Protein AF-0000000066668682 (afdb_homodimer)

Organism: Nocardia brasiliensis (strain ATCC 700358 / HUJEG-1) (NCBI:txid1133849)

Radius of gyration: 40.7 Å; Cα contacts (8 Å, |Δi|>4): 503; chains: 2; bounding box: 77×146×128 Å

Foldseek 3Di:
DPPPVPPPPDPPPPPDPDPPVPPVVVVVVVVVVVVVVVVVVVVCVVVVVVVVVVVVVVVVLQVVQFVVVQQLVQLQQFDWLVPVVSSLVSNCPQADPVVNVVCVVCVVVVSVVCNVFRKGKGKDWDDWDWDDPDPQKIKIWTWMKMWMATPVRNDTDIDIATKIWMWGDDPNRIGTYDIDGPPVTVPD/DPPPVPDPPPPDPPPDPPPPVVVVVVVVVVVVVVVVVVVVVVVCVVVVVVVVVVVVVVVVLQVVQFVQVQQLVQLQQFDWLVPVVSSLVSNCPQADPVVNVVCVVCVVVVSVVCNVFRKGKGKDWDDWDWDDPDPQKIKIWTWMKMWMATPVRNDTDIDIATKIWMWGDDPNRIGTYDIDGPPVTVPD

Structure (mmCIF, N/CA/C/O backbone):
data_AF-0000000066668682-model_v1
#
loop_
_entity.id
_entity.type
_entity.pdbx_description
1 polymer 'Mce-associated membrane protein'
#
loop_
_atom_site.group_PDB
_atom_site.id
_atom_site.type_symbol
_atom_site.label_atom_id
_atom_site.label_alt_id
_atom_site.label_comp_id
_atom_site.label_asym_id
_atom_site.label_entity_id
_atom_site.label_seq_id
_atom_site.pdbx_PDB_ins_code
_atom_site.Cartn_x
_atom_site.Cartn_y
_atom_site.Cartn_z
_atom_site.occupancy
_atom_site.B_iso_or_equiv
_atom_site.auth_seq_id
_atom_site.auth_comp_id
_atom_site.auth_asym_id
_atom_site.auth_atom_id
_atom_site.pdbx_PDB_model_num
ATOM 1 N N . MET A 1 1 ? -49.469 119.062 -20.719 1 31.92 1 MET A N 1
ATOM 2 C CA . MET A 1 1 ? -48.656 118.188 -21.531 1 31.92 1 MET A CA 1
ATOM 3 C C . MET A 1 1 ? -47.719 117.375 -20.656 1 31.92 1 MET A C 1
ATOM 5 O O . MET A 1 1 ? -46.625 117 -21.062 1 31.92 1 MET A O 1
ATOM 9 N N . SER A 1 2 ? -48.094 117.312 -19.344 1 40.06 2 SER A N 1
ATOM 10 C CA . SER A 1 2 ? -47.281 116.875 -18.203 1 40.06 2 SER A CA 1
ATOM 11 C C . SER A 1 2 ? -46.875 115.438 -18.328 1 40.06 2 SER A C 1
ATOM 13 O O . SER A 1 2 ? -47.719 114.5 -18.375 1 40.06 2 SER A O 1
ATOM 15 N N . THR A 1 3 ? -45.75 115.125 -19.047 1 42 3 THR A N 1
ATOM 16 C CA . THR A 1 3 ? -45.031 113.938 -19.547 1 42 3 THR A CA 1
ATOM 17 C C . THR A 1 3 ? -44.625 113.062 -18.391 1 42 3 THR A C 1
ATOM 19 O O . THR A 1 3 ? -43.812 113.375 -17.562 1 42 3 THR A O 1
ATOM 22 N N . THR A 1 4 ? -45.594 112.5 -17.641 1 44.69 4 THR A N 1
ATOM 23 C CA . THR A 1 4 ? -45.594 111.625 -16.469 1 44.69 4 THR A CA 1
ATOM 24 C C . THR A 1 4 ? -44.656 110.438 -16.688 1 44.69 4 THR A C 1
ATOM 26 O O . THR A 1 4 ? -44.906 109.562 -17.547 1 44.69 4 THR A O 1
ATOM 29 N N . ASP A 1 5 ? -43.312 110.688 -16.625 1 41.75 5 ASP A N 1
ATOM 30 C CA . ASP A 1 5 ? -42.188 109.812 -16.984 1 41.75 5 ASP A CA 1
ATOM 31 C C . ASP A 1 5 ? -42.25 108.5 -16.219 1 41.75 5 ASP A C 1
ATOM 33 O O . ASP A 1 5 ? -42.219 108.5 -14.984 1 41.75 5 ASP A O 1
ATOM 37 N N . THR A 1 6 ? -43.156 107.5 -16.531 1 44.91 6 THR A N 1
ATOM 38 C CA . THR A 1 6 ? -43.531 106.188 -16.031 1 44.91 6 THR A CA 1
ATOM 39 C C . THR A 1 6 ? -42.312 105.312 -15.875 1 44.91 6 THR A C 1
ATOM 41 O O . THR A 1 6 ? -41.688 104.938 -16.875 1 44.91 6 THR A O 1
ATOM 44 N N . ALA A 1 7 ? -41.406 105.688 -14.906 1 40.53 7 ALA A N 1
ATOM 45 C CA . ALA A 1 7 ? -40.094 105.062 -14.742 1 40.53 7 ALA A CA 1
ATOM 46 C C . ALA A 1 7 ? -40.156 103.562 -14.664 1 40.53 7 ALA A C 1
ATOM 48 O O . ALA A 1 7 ? -40.969 103 -13.906 1 40.53 7 ALA A O 1
ATOM 49 N N . THR A 1 8 ? -39.969 102.812 -15.766 1 43.03 8 THR A N 1
ATOM 50 C CA . THR A 1 8 ? -39.938 101.438 -16.156 1 43.03 8 THR A CA 1
ATOM 51 C C . THR A 1 8 ? -39 100.625 -15.297 1 43.03 8 THR A C 1
ATOM 53 O O . THR A 1 8 ? -37.781 100.812 -15.367 1 43.03 8 THR A O 1
ATOM 56 N N . GLU A 1 9 ? -39.25 100.562 -13.891 1 39.84 9 GLU A N 1
ATOM 57 C CA . GLU A 1 9 ? -38.312 100 -12.914 1 39.84 9 GLU A CA 1
ATOM 58 C C . GLU A 1 9 ? -37.844 98.625 -13.359 1 39.84 9 GLU A C 1
ATOM 60 O O . GLU A 1 9 ? -38.688 97.75 -13.727 1 39.84 9 GLU A O 1
ATOM 65 N N . THR A 1 10 ? -36.688 98.5 -13.945 1 42.03 10 THR A N 1
ATOM 66 C CA . THR A 1 10 ? -35.969 97.375 -14.539 1 42.03 10 THR A CA 1
ATOM 67 C C . THR A 1 10 ? -35.812 96.25 -13.539 1 42.03 10 THR A C 1
ATOM 69 O O . THR A 1 10 ? -35.281 96.438 -12.438 1 42.03 10 THR A O 1
ATOM 72 N N . PRO A 1 11 ? -36.719 95.125 -13.555 1 42.47 11 PRO A N 1
ATOM 73 C CA . PRO A 1 11 ? -36.844 94 -12.664 1 42.47 11 PRO A CA 1
ATOM 74 C C . PRO A 1 11 ? -35.5 93.25 -12.453 1 42.47 11 PRO A C 1
ATOM 76 O O . PRO A 1 11 ? -34.812 92.938 -13.422 1 42.47 11 PRO A O 1
ATOM 79 N N . THR A 1 12 ? -34.75 93.562 -11.414 1 40.19 12 THR A N 1
ATOM 80 C CA . THR A 1 12 ? -33.406 93 -11.07 1 40.19 12 THR A CA 1
ATOM 81 C C . THR A 1 12 ? -33.438 91.5 -11.031 1 40.19 12 THR A C 1
ATOM 83 O O . THR A 1 12 ? -34.281 90.938 -10.352 1 40.19 12 THR A O 1
ATOM 86 N N . GLU A 1 13 ? -32.938 90.75 -12.086 1 38.75 13 GLU A N 1
ATOM 87 C CA . GLU A 1 13 ? -32.812 89.312 -12.383 1 38.75 13 GLU A CA 1
ATOM 88 C C . GLU A 1 13 ? -32.062 88.562 -11.281 1 38.75 13 GLU A C 1
ATOM 90 O O . GLU A 1 13 ? -30.922 88.938 -10.961 1 38.75 13 GLU A O 1
ATOM 95 N N . GLU A 1 14 ? -32.781 88.188 -10.117 1 40.12 14 GLU A N 1
ATOM 96 C CA . GLU A 1 14 ? -32.25 87.5 -8.945 1 40.12 14 GLU A CA 1
ATOM 97 C C . GLU A 1 14 ? -31.391 86.312 -9.352 1 40.12 14 GLU A C 1
ATOM 99 O O . GLU A 1 14 ? -31.75 85.562 -10.258 1 40.12 14 GLU A O 1
ATOM 104 N N . PRO A 1 15 ? -30.062 86.25 -9.07 1 39.06 15 PRO A N 1
ATOM 105 C CA . PRO A 1 15 ? -29.109 85.25 -9.453 1 39.06 15 PRO A CA 1
ATOM 106 C C . PRO A 1 15 ? -29.516 83.812 -8.984 1 39.06 15 PRO A C 1
ATOM 108 O O . PRO A 1 15 ? -29.984 83.688 -7.859 1 39.06 15 PRO A O 1
ATOM 111 N N . LYS A 1 16 ? -29.922 82.812 -9.844 1 35.97 16 LYS A N 1
ATOM 112 C CA . LYS A 1 16 ? -30.344 81.438 -9.734 1 35.97 16 LYS A CA 1
ATOM 113 C C . LYS A 1 16 ? -29.297 80.625 -8.984 1 35.97 16 LYS A C 1
ATOM 115 O O . LYS A 1 16 ? -28.125 80.562 -9.375 1 35.97 16 LYS A O 1
ATOM 120 N N . ALA A 1 17 ? -29.422 80.375 -7.676 1 41.19 17 ALA A N 1
ATOM 121 C CA . ALA A 1 17 ? -28.562 79.625 -6.789 1 41.19 17 ALA A CA 1
ATOM 122 C C . ALA A 1 17 ? -28.406 78.188 -7.301 1 41.19 17 ALA A C 1
ATOM 124 O O . ALA A 1 17 ? -29.391 77.562 -7.711 1 41.19 17 ALA A O 1
ATOM 125 N N . GLN A 1 18 ? -27.25 77.688 -7.848 1 34.34 18 GLN A N 1
ATOM 126 C CA . GLN A 1 18 ? -26.797 76.438 -8.391 1 34.34 18 GLN A CA 1
ATOM 127 C C . GLN A 1 18 ? -26.797 75.312 -7.309 1 34.34 18 GLN A C 1
ATOM 129 O O . GLN A 1 18 ? -26.188 75.5 -6.25 1 34.34 18 GLN A O 1
ATOM 134 N N . PRO A 1 19 ? -27.953 74.438 -7.125 1 36.75 19 PRO A N 1
ATOM 135 C CA . PRO A 1 19 ? -28.141 73.438 -6.098 1 36.75 19 PRO A CA 1
ATOM 136 C C . PRO A 1 19 ? -26.984 72.438 -6.023 1 36.75 19 PRO A C 1
ATOM 138 O O . PRO A 1 19 ? -26.484 72 -7.059 1 36.75 19 PRO A O 1
ATOM 141 N N . ARG A 1 20 ? -26.156 72.5 -4.969 1 35.56 20 ARG A N 1
ATOM 142 C CA . ARG A 1 20 ? -25.078 71.625 -4.527 1 35.56 20 ARG A CA 1
ATOM 143 C C . ARG A 1 20 ? -25.578 70.188 -4.32 1 35.56 20 ARG A C 1
ATOM 145 O O . ARG A 1 20 ? -25.906 69.812 -3.199 1 35.56 20 ARG A O 1
ATOM 152 N N . LYS A 1 21 ? -26.453 69.562 -5.219 1 38.16 21 LYS A N 1
ATOM 153 C CA . LYS A 1 21 ? -27.031 68.25 -5.184 1 38.16 21 LYS A CA 1
ATOM 154 C C . LYS A 1 21 ? -25.938 67.125 -5.152 1 38.16 21 LYS A C 1
ATOM 156 O O . LYS A 1 21 ? -26.234 65.938 -5.188 1 38.16 21 LYS A O 1
ATOM 161 N N . GLY A 1 22 ? -24.656 67.5 -5.18 1 33.53 22 GLY A N 1
ATOM 162 C CA . GLY A 1 22 ? -23.672 66.438 -5.418 1 33.53 22 GLY A CA 1
ATOM 163 C C . GLY A 1 22 ? -23.391 65.562 -4.188 1 33.53 22 GLY A C 1
ATOM 164 O O . GLY A 1 22 ? -22.984 64.438 -4.305 1 33.53 22 GLY A O 1
ATOM 165 N N . ILE A 1 23 ? -23.5 66.062 -2.938 1 41.56 23 ILE A N 1
ATOM 166 C CA . ILE A 1 23 ? -23.031 65.375 -1.764 1 41.56 23 ILE A CA 1
ATOM 167 C C . ILE A 1 23 ? -24.031 64.25 -1.396 1 41.56 23 ILE A C 1
ATOM 169 O O . ILE A 1 23 ? -23.656 63.219 -0.823 1 41.56 23 ILE A O 1
ATOM 173 N N . GLY A 1 24 ? -25.312 64.312 -1.711 1 37.03 24 GLY A N 1
ATOM 174 C CA . GLY A 1 24 ? -26.297 63.312 -1.364 1 37.03 24 GLY A CA 1
ATOM 175 C C . GLY A 1 24 ? -26.094 62.031 -2.104 1 37.03 24 GLY A C 1
ATOM 176 O O . GLY A 1 24 ? -26.297 60.938 -1.536 1 37.03 24 GLY A O 1
ATOM 177 N N . TYR A 1 25 ? -25.641 62.094 -3.396 1 41.78 25 TYR A N 1
ATOM 178 C CA . TYR A 1 25 ? -25.422 60.875 -4.129 1 41.78 25 TYR A CA 1
ATOM 179 C C . TYR A 1 25 ? -24.219 60.094 -3.59 1 41.78 25 TYR A C 1
ATOM 181 O O . TYR A 1 25 ? -24.203 58.875 -3.578 1 41.78 25 TYR A O 1
ATOM 189 N N . LEU A 1 26 ? -23.203 60.75 -3.055 1 38.66 26 LEU A N 1
ATOM 190 C CA . LEU A 1 26 ? -22.047 60.031 -2.52 1 38.66 26 LEU A CA 1
ATOM 191 C C . LEU A 1 26 ? -22.406 59.344 -1.22 1 38.66 26 LEU A C 1
ATOM 193 O O . LEU A 1 26 ? -21.984 58.188 -1.002 1 38.66 26 LEU A O 1
ATOM 197 N N . LEU A 1 27 ? -23.266 59.938 -0.389 1 40.72 27 LEU A N 1
ATOM 198 C CA . LEU A 1 27 ? -23.641 59.281 0.859 1 40.72 27 LEU A CA 1
ATOM 199 C C . LEU A 1 27 ? -24.562 58.094 0.596 1 40.72 27 LEU A C 1
ATOM 201 O O . LEU A 1 27 ? -24.484 57.062 1.286 1 40.72 27 LEU A O 1
ATOM 205 N N . GLY A 1 28 ? -25.375 58.219 -0.424 1 40.78 28 GLY A N 1
ATOM 206 C CA . GLY A 1 28 ? -26.203 57.062 -0.775 1 40.78 28 GLY A CA 1
ATOM 207 C C . GLY A 1 28 ? -25.391 55.875 -1.284 1 40.78 28 GLY A C 1
ATOM 208 O O . GLY A 1 28 ? -25.672 54.719 -0.924 1 40.78 28 GLY A O 1
ATOM 209 N N . GLY A 1 29 ? -24.359 56.188 -2.076 1 41.56 29 GLY A N 1
ATOM 210 C CA . GLY A 1 29 ? -23.531 55.094 -2.543 1 41.56 29 GLY A CA 1
ATOM 211 C C . GLY A 1 29 ? -22.766 54.406 -1.426 1 41.56 29 GLY A C 1
ATOM 212 O O . GLY A 1 29 ? -22.641 53.156 -1.422 1 41.56 29 GLY A O 1
ATOM 213 N N . LEU A 1 30 ? -22.344 55.156 -0.422 1 42.84 30 LEU A N 1
ATOM 214 C CA . LEU A 1 30 ? -21.625 54.531 0.681 1 42.84 30 LEU A CA 1
ATOM 215 C C . LEU A 1 30 ? -22.547 53.656 1.53 1 42.84 30 LEU A C 1
ATOM 217 O O . LEU A 1 30 ? -22.172 52.594 1.981 1 42.84 30 LEU A O 1
ATOM 221 N N . ALA A 1 31 ? -23.828 54.094 1.682 1 44.06 31 ALA A N 1
ATOM 222 C CA . ALA A 1 31 ? -24.766 53.25 2.432 1 44.06 31 ALA A CA 1
ATOM 223 C C . ALA A 1 31 ? -25.078 51.969 1.684 1 44.06 31 ALA A C 1
ATOM 225 O O . ALA A 1 31 ? -25.141 50.875 2.291 1 44.06 31 ALA A O 1
ATOM 226 N N . VAL A 1 32 ? -25.125 52.031 0.333 1 43 32 VAL A N 1
ATOM 227 C CA . VAL A 1 32 ? -25.344 50.781 -0.397 1 43 32 VAL A CA 1
ATOM 228 C C . VAL A 1 32 ? -24.094 49.906 -0.311 1 43 32 VAL A C 1
ATOM 230 O O . VAL A 1 32 ? -24.188 48.719 -0.097 1 43 32 VAL A O 1
ATOM 233 N N . LEU A 1 33 ? -22.922 50.5 -0.329 1 42.53 33 LEU A N 1
ATOM 234 C CA . LEU A 1 33 ? -21.719 49.688 -0.203 1 42.53 33 LEU A CA 1
ATOM 235 C C . LEU A 1 33 ? -21.609 49.094 1.202 1 42.53 33 LEU A C 1
ATOM 237 O O . LEU A 1 33 ? -21.266 47.938 1.366 1 42.53 33 LEU A O 1
ATOM 241 N N . LEU A 1 34 ? -21.984 49.844 2.229 1 43.09 34 LEU A N 1
ATOM 242 C CA . LEU A 1 34 ? -21.922 49.312 3.582 1 43.09 34 LEU A CA 1
ATOM 243 C C . LEU A 1 34 ? -23.016 48.25 3.797 1 43.09 34 LEU A C 1
ATOM 245 O O . LEU A 1 34 ? -22.797 47.25 4.461 1 43.09 34 LEU A O 1
ATOM 249 N N . THR A 1 35 ? -24.234 48.469 3.215 1 43 35 THR A N 1
ATOM 250 C CA . THR A 1 35 ? -25.234 47.406 3.307 1 43 35 THR A CA 1
ATOM 251 C C . THR A 1 35 ? -24.812 46.219 2.471 1 43 35 THR A C 1
ATOM 253 O O . THR A 1 35 ? -24.984 45.062 2.898 1 43 35 THR A O 1
ATOM 256 N N . ALA A 1 36 ? -24.219 46.438 1.285 1 42.53 36 ALA A N 1
ATOM 257 C CA . ALA A 1 36 ? -23.75 45.281 0.523 1 42.53 36 ALA A CA 1
ATOM 258 C C . ALA A 1 36 ? -22.594 44.562 1.242 1 42.53 36 ALA A C 1
ATOM 260 O O . ALA A 1 36 ? -22.547 43.344 1.288 1 42.53 36 ALA A O 1
ATOM 261 N N . LEU A 1 37 ? -21.703 45.281 1.886 1 42.41 37 LEU A N 1
ATOM 262 C CA . LEU A 1 37 ? -20.641 44.688 2.678 1 42.41 37 LEU A CA 1
ATOM 263 C C . LEU A 1 37 ? -21.219 44 3.92 1 42.41 37 LEU A C 1
ATOM 265 O O . LEU A 1 37 ? -20.781 42.906 4.285 1 42.41 37 LEU A O 1
ATOM 269 N N . SER A 1 38 ? -22.188 44.594 4.602 1 42.56 38 SER A N 1
ATOM 270 C CA . SER A 1 38 ? -22.828 43.938 5.723 1 42.56 38 SER A CA 1
ATOM 271 C C . SER A 1 38 ? -23.609 42.688 5.254 1 42.56 38 SER A C 1
ATOM 273 O O . SER A 1 38 ? -23.641 41.688 5.949 1 42.56 38 SER A O 1
ATOM 275 N N . VAL A 1 39 ? -24.328 42.781 4.129 1 40.28 39 VAL A N 1
ATOM 276 C CA . VAL A 1 39 ? -24.984 41.562 3.617 1 40.28 39 VAL A CA 1
ATOM 277 C C . VAL A 1 39 ? -23.938 40.562 3.154 1 40.28 39 VAL A C 1
ATOM 279 O O . VAL A 1 39 ? -24.062 39.375 3.422 1 40.28 39 VAL A O 1
ATOM 282 N N . ALA A 1 40 ? -22.875 40.938 2.521 1 37.19 40 ALA A N 1
ATOM 283 C CA . ALA A 1 40 ? -21.812 40.031 2.121 1 37.19 40 ALA A CA 1
ATOM 284 C C . ALA A 1 40 ? -21.094 39.438 3.34 1 37.19 40 ALA A C 1
ATOM 286 O O . ALA A 1 40 ? -20.781 38.25 3.391 1 37.19 40 ALA A O 1
ATOM 287 N N . LEU A 1 41 ? -20.766 40.188 4.383 1 41.06 41 LEU A N 1
ATOM 288 C CA . LEU A 1 41 ? -20.219 39.688 5.641 1 41.06 41 LEU A CA 1
ATOM 289 C C . LEU A 1 41 ? -21.266 38.844 6.391 1 41.06 41 LEU A C 1
ATOM 291 O O . LEU A 1 41 ? -20.938 37.875 7.055 1 41.06 41 LEU A O 1
ATOM 295 N N . GLY A 1 42 ? -22.5 39.312 6.484 1 37.03 42 GLY A N 1
ATOM 296 C CA . GLY A 1 42 ? -23.547 38.469 7.027 1 37.03 42 GLY A CA 1
ATOM 297 C C . GLY A 1 42 ? -23.75 37.188 6.227 1 37.03 42 GLY A C 1
ATOM 298 O O . GLY A 1 42 ? -23.922 36.125 6.797 1 37.03 42 GLY A O 1
ATOM 299 N N . LEU A 1 43 ? -23.859 37.219 4.871 1 32.59 43 LEU A N 1
ATOM 300 C CA . LEU A 1 43 ? -23.969 36 4.07 1 32.59 43 LEU A CA 1
ATOM 301 C C . LEU A 1 43 ? -22.672 35.188 4.117 1 32.59 43 LEU A C 1
ATOM 303 O O . LEU A 1 43 ? -22.688 33.969 4.062 1 32.59 43 LEU A O 1
ATOM 307 N N . SER A 1 44 ? -21.453 35.656 4.113 1 37.81 44 SER A N 1
ATOM 308 C CA . SER A 1 44 ? -20.188 34.969 4.324 1 37.81 44 SER A CA 1
ATOM 309 C C . SER A 1 44 ? -20.109 34.375 5.73 1 37.81 44 SER A C 1
ATOM 311 O O . SER A 1 44 ? -19.484 33.344 5.934 1 37.81 44 SER A O 1
ATOM 313 N N . TRP A 1 45 ? -20.594 34.906 6.809 1 37.09 45 TRP A N 1
ATOM 314 C CA . TRP A 1 45 ? -20.719 34.281 8.117 1 37.09 45 TRP A CA 1
ATOM 315 C C . TRP A 1 45 ? -21.734 33.156 8.078 1 37.09 45 TRP A C 1
ATOM 317 O O . TRP A 1 45 ? -21.547 32.094 8.703 1 37.09 45 TRP A O 1
ATOM 327 N N . GLN A 1 46 ? -23 33.25 7.578 1 36 46 GLN A N 1
ATOM 328 C CA . GLN A 1 46 ? -23.875 32.094 7.402 1 36 46 GLN A CA 1
ATOM 329 C C . GLN A 1 46 ? -23.297 31.125 6.367 1 36 46 GLN A C 1
ATOM 331 O O . GLN A 1 46 ? -23.5 29.922 6.461 1 36 46 GLN A O 1
ATOM 336 N N . SER A 1 47 ? -22.734 31.484 5.219 1 40.69 47 SER A N 1
ATOM 337 C CA . SER A 1 47 ? -22.125 30.641 4.203 1 40.69 47 SER A CA 1
ATOM 338 C C . SER A 1 47 ? -20.828 30.016 4.715 1 40.69 47 SER A C 1
ATOM 340 O O . SER A 1 47 ? -20.469 28.891 4.328 1 40.69 47 SER A O 1
ATOM 342 N N . SER A 1 48 ? -20.016 30.656 5.465 1 44.09 48 SER A N 1
ATOM 343 C CA . SER A 1 48 ? -18.828 30.047 6.062 1 44.09 48 SER A CA 1
ATOM 344 C C . SER A 1 48 ? -19.219 28.922 7.031 1 44.09 48 SER A C 1
ATOM 346 O O . SER A 1 48 ? -18.531 27.906 7.109 1 44.09 48 SER A O 1
ATOM 348 N N . SER A 1 49 ? -20.25 29.141 7.848 1 46.09 49 SER A N 1
ATOM 349 C CA . SER A 1 49 ? -20.688 28.031 8.703 1 46.09 49 SER A CA 1
ATOM 350 C C . SER A 1 49 ? -21.219 26.875 7.875 1 46.09 49 SER A C 1
ATOM 352 O O . SER A 1 49 ? -20.984 25.703 8.219 1 46.09 49 SER A O 1
ATOM 354 N N . ASP A 1 50 ? -22.062 27.125 6.793 1 48.41 50 ASP A N 1
ATOM 355 C CA . ASP A 1 50 ? -22.547 26.062 5.918 1 48.41 50 ASP A CA 1
ATOM 356 C C . ASP A 1 50 ? -21.422 25.438 5.113 1 48.41 50 ASP A C 1
ATOM 358 O O . ASP A 1 50 ? -21.391 24.219 4.922 1 48.41 50 ASP A O 1
ATOM 362 N N . GLU A 1 51 ? -20.484 26.281 4.566 1 50.41 51 GLU A N 1
ATOM 363 C CA . GLU A 1 51 ? -19.344 25.734 3.848 1 50.41 51 GLU A CA 1
ATOM 364 C C . GLU A 1 51 ? -18.438 24.938 4.777 1 50.41 51 GLU A C 1
ATOM 366 O O . GLU A 1 51 ? -17.922 23.875 4.398 1 50.41 51 GLU A O 1
ATOM 371 N N . LEU A 1 52 ? -18.203 25.484 5.957 1 51.38 52 LEU A N 1
ATOM 372 C CA . LEU A 1 52 ? -17.422 24.734 6.934 1 51.38 52 LEU A CA 1
ATOM 373 C C . LEU A 1 52 ? -18.125 23.453 7.332 1 51.38 52 LEU A C 1
ATOM 375 O O . LEU A 1 52 ? -17.484 22.406 7.473 1 51.38 52 LEU A O 1
ATOM 379 N N . ALA A 1 53 ? -19.469 23.547 7.555 1 53.06 53 ALA A N 1
ATOM 380 C CA . ALA A 1 53 ? -20.25 22.344 7.844 1 53.06 53 ALA A CA 1
ATOM 381 C C . ALA A 1 53 ? -20.203 21.375 6.672 1 53.06 53 ALA A C 1
ATOM 383 O O . ALA A 1 53 ? -20.094 20.156 6.871 1 53.06 53 ALA A O 1
ATOM 384 N N . ALA A 1 54 ? -20.266 21.875 5.422 1 57.25 54 ALA A N 1
ATOM 385 C CA . ALA A 1 54 ? -20.188 21.016 4.234 1 57.25 54 ALA A CA 1
ATOM 386 C C . ALA A 1 54 ? -18.812 20.391 4.113 1 57.25 54 ALA A C 1
ATOM 388 O O . ALA A 1 54 ? -18.688 19.203 3.764 1 57.25 54 ALA A O 1
ATOM 389 N N . LEU A 1 55 ? -17.812 21.172 4.383 1 57.81 55 LEU A N 1
ATOM 390 C CA . LEU A 1 55 ? -16.453 20.641 4.352 1 57.81 55 LEU A CA 1
ATOM 391 C C . LEU A 1 55 ? -16.25 19.609 5.453 1 57.81 55 LEU A C 1
ATOM 393 O O . LEU A 1 55 ? -15.633 18.562 5.23 1 57.81 55 LEU A O 1
ATOM 397 N N . ARG A 1 56 ? -16.797 19.938 6.652 1 63.19 56 ARG A N 1
ATOM 398 C CA . ARG A 1 56 ? -16.703 18.984 7.754 1 63.19 56 ARG A CA 1
ATOM 399 C C . ARG A 1 56 ? -17.469 17.703 7.43 1 63.19 56 ARG A C 1
ATOM 401 O O . ARG A 1 56 ? -17.016 16.609 7.758 1 63.19 56 ARG A O 1
ATOM 408 N N . GLN A 1 57 ? -18.594 17.859 6.801 1 69.62 57 GLN A N 1
ATOM 409 C CA . GLN A 1 57 ? -19.375 16.688 6.422 1 69.62 57 GLN A CA 1
ATOM 410 C C . GLN A 1 57 ? -18.641 15.844 5.383 1 69.62 57 GLN A C 1
ATOM 412 O O . GLN A 1 57 ? -18.641 14.617 5.441 1 69.62 57 GLN A O 1
ATOM 417 N N . THR A 1 58 ? -18.047 16.531 4.426 1 76.5 58 THR A N 1
ATOM 418 C CA . THR A 1 58 ? -17.266 15.836 3.408 1 76.5 58 THR A CA 1
ATOM 419 C C . THR A 1 58 ? -16.125 15.047 4.043 1 76.5 58 THR A C 1
ATOM 421 O O . THR A 1 58 ? -15.891 13.891 3.689 1 76.5 58 THR A O 1
ATOM 424 N N . ASN A 1 59 ? -15.562 15.672 5.066 1 84.62 59 ASN A N 1
ATOM 425 C CA . ASN A 1 59 ? -14.477 14.977 5.746 1 84.62 59 ASN A CA 1
ATOM 426 C C . ASN A 1 59 ? -15 13.805 6.57 1 84.62 59 ASN A C 1
ATOM 428 O O . ASN A 1 59 ? -14.375 12.742 6.609 1 84.62 59 ASN A O 1
ATOM 432 N N . ALA A 1 60 ? -16.062 13.992 7.211 1 89.44 60 ALA A N 1
ATOM 433 C CA . ALA A 1 60 ? -16.656 12.906 7.984 1 89.44 60 ALA A CA 1
ATOM 434 C C . ALA A 1 60 ? -17.062 11.742 7.082 1 89.44 60 ALA A C 1
ATOM 436 O O . ALA A 1 60 ? -16.891 10.578 7.449 1 89.44 60 ALA A O 1
ATOM 437 N N . ASP A 1 61 ? -17.672 12.039 5.926 1 92.38 61 ASP A N 1
ATOM 438 C CA . ASP A 1 61 ? -18.047 11 4.973 1 92.38 61 ASP A CA 1
ATOM 439 C C . ASP A 1 61 ? -16.828 10.258 4.453 1 92.38 61 ASP A C 1
ATOM 441 O O . ASP A 1 61 ? -16.859 9.031 4.285 1 92.38 61 ASP A O 1
ATOM 445 N N . ARG A 1 62 ? -15.773 10.977 4.215 1 93.69 62 ARG A N 1
ATOM 446 C CA . ARG A 1 62 ? -14.523 10.344 3.795 1 93.69 62 ARG A CA 1
ATOM 447 C C . ARG A 1 62 ? -14 9.398 4.871 1 93.69 62 ARG A C 1
ATOM 449 O O . ARG A 1 62 ? -13.562 8.281 4.566 1 93.69 62 ARG A O 1
ATOM 456 N N . ASP A 1 63 ? -14.07 9.875 6.094 1 94.69 63 ASP A N 1
ATOM 457 C CA . ASP A 1 63 ? -13.625 9.039 7.203 1 94.69 63 ASP A CA 1
ATOM 458 C C . ASP A 1 63 ? -14.477 7.781 7.324 1 94.69 63 ASP A C 1
ATOM 460 O O . ASP A 1 63 ? -13.953 6.688 7.562 1 94.69 63 ASP A O 1
ATOM 464 N N . LYS A 1 64 ? -15.727 7.941 7.203 1 96.81 64 LYS A N 1
ATOM 465 C CA . LYS A 1 64 ? -16.625 6.789 7.277 1 96.81 64 LYS A CA 1
ATOM 466 C C . LYS A 1 64 ? -16.375 5.824 6.121 1 96.81 64 LYS A C 1
ATOM 468 O O . LYS A 1 64 ? -16.359 4.605 6.312 1 96.81 64 LYS A O 1
ATOM 473 N N . ALA A 1 65 ? -16.188 6.34 4.891 1 97.56 65 ALA A N 1
ATOM 474 C CA . ALA A 1 65 ? -15.867 5.5 3.74 1 97.56 65 ALA A CA 1
ATOM 475 C C . ALA A 1 65 ? -14.594 4.699 3.992 1 97.56 65 ALA A C 1
ATOM 477 O O . ALA A 1 65 ? -14.531 3.508 3.682 1 97.56 65 ALA A O 1
ATOM 478 N N . ALA A 1 66 ? -13.641 5.371 4.562 1 97.44 66 ALA A N 1
ATOM 479 C CA . ALA A 1 66 ? -12.383 4.703 4.891 1 97.44 66 ALA A CA 1
ATOM 480 C C . ALA A 1 66 ? -12.602 3.58 5.898 1 97.44 66 ALA A C 1
ATOM 482 O O . ALA A 1 66 ? -12.031 2.496 5.762 1 97.44 66 ALA A O 1
ATOM 483 N N . GLU A 1 67 ? -13.375 3.85 6.891 1 98 67 GLU A N 1
ATOM 484 C CA . GLU A 1 67 ? -13.672 2.855 7.922 1 98 67 GLU A C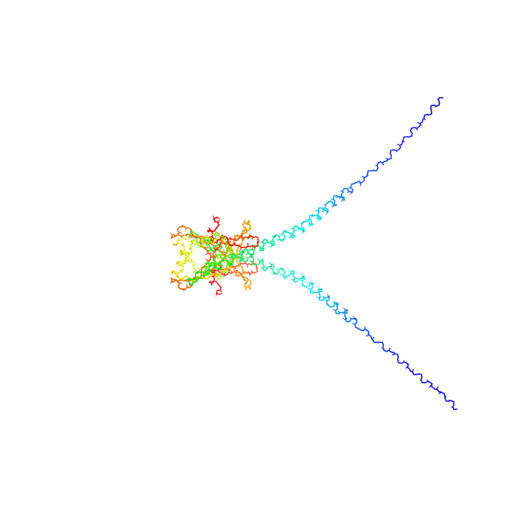A 1
ATOM 485 C C . GLU A 1 67 ? -14.375 1.641 7.332 1 98 67 GLU A C 1
ATOM 487 O O . GLU A 1 67 ? -14 0.5 7.605 1 98 67 GLU A O 1
ATOM 492 N N . VAL A 1 68 ? -15.359 1.83 6.531 1 98.5 68 VAL A N 1
ATOM 493 C CA . VAL A 1 68 ? -16.109 0.76 5.875 1 98.5 68 VAL A CA 1
ATOM 494 C C . VAL A 1 68 ? -15.164 -0.062 4.996 1 98.5 68 VAL A C 1
ATOM 496 O O . VAL A 1 68 ? -15.188 -1.294 5.035 1 98.5 68 VAL A O 1
ATOM 499 N N . ALA A 1 69 ? -14.359 0.649 4.25 1 98.56 69 ALA A N 1
ATOM 500 C CA . ALA A 1 69 ? -13.414 -0.014 3.352 1 98.56 69 ALA A CA 1
ATOM 501 C C . ALA A 1 69 ? -12.383 -0.821 4.137 1 98.56 69 ALA A C 1
ATOM 503 O O . ALA A 1 69 ? -12.023 -1.932 3.74 1 98.56 69 ALA A O 1
ATOM 504 N N . ARG A 1 70 ? -11.922 -0.23 5.234 1 98.56 70 ARG A N 1
ATOM 505 C CA . ARG A 1 70 ? -10.961 -0.925 6.086 1 98.56 70 ARG A CA 1
ATOM 506 C C . ARG A 1 70 ? -11.547 -2.223 6.629 1 98.56 70 ARG A C 1
ATOM 508 O O . ARG A 1 70 ? -10.93 -3.283 6.52 1 98.56 70 ARG A O 1
ATOM 515 N N . ASP A 1 71 ? -12.688 -2.113 7.168 1 98.44 71 ASP A N 1
ATOM 516 C CA . ASP A 1 71 ? -13.352 -3.271 7.754 1 98.44 71 ASP A CA 1
ATOM 517 C C . ASP A 1 71 ? -13.602 -4.352 6.703 1 98.44 71 ASP A C 1
ATOM 519 O O . ASP A 1 71 ? -13.328 -5.531 6.941 1 98.44 71 ASP A O 1
ATOM 523 N N . TYR A 1 72 ? -14.094 -3.955 5.582 1 98.62 72 TYR A N 1
ATOM 524 C CA . TYR A 1 72 ? -14.383 -4.906 4.52 1 98.62 72 TYR A CA 1
ATOM 525 C C . TYR A 1 72 ? -13.109 -5.598 4.039 1 98.62 72 TYR A C 1
ATOM 527 O O . TYR A 1 72 ? -13.109 -6.809 3.807 1 98.62 72 TYR A O 1
ATOM 535 N N . THR A 1 73 ? -12.086 -4.848 3.887 1 98.5 73 THR A N 1
ATOM 536 C CA . THR A 1 73 ? -10.82 -5.398 3.424 1 98.5 73 THR A CA 1
ATOM 537 C C . THR A 1 73 ? -10.266 -6.41 4.426 1 98.5 73 THR A C 1
ATO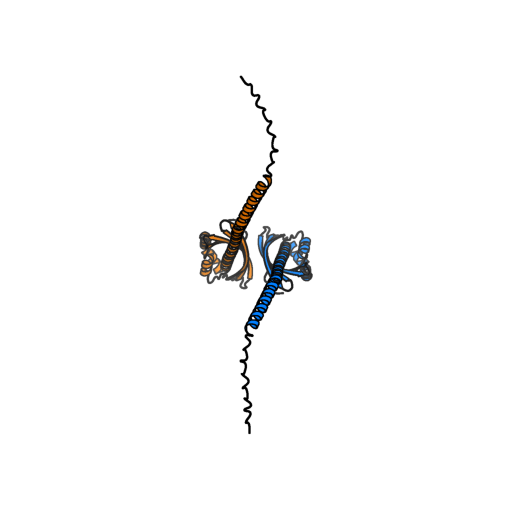M 539 O O . THR A 1 73 ? -9.797 -7.48 4.039 1 98.5 73 THR A O 1
ATOM 542 N N . LEU A 1 74 ? -10.32 -6.027 5.703 1 98.38 74 LEU A N 1
ATOM 543 C CA . LEU A 1 74 ? -9.867 -6.953 6.73 1 98.38 74 LEU A CA 1
ATOM 544 C C . LEU A 1 74 ? -10.602 -8.281 6.629 1 98.38 74 LEU A C 1
ATOM 546 O O . LEU A 1 74 ? -9.977 -9.344 6.625 1 98.38 74 LEU A O 1
ATOM 550 N N . ARG A 1 75 ? -11.859 -8.258 6.473 1 98.19 75 ARG A N 1
ATOM 551 C CA . ARG A 1 75 ? -12.664 -9.469 6.355 1 98.19 75 ARG A CA 1
ATOM 552 C C . ARG A 1 75 ? -12.352 -10.211 5.059 1 98.19 75 ARG A C 1
ATOM 554 O O . ARG A 1 75 ? -12.32 -11.438 5.031 1 98.19 75 ARG A O 1
ATOM 561 N N . SER A 1 76 ? -12.148 -9.477 4 1 97.94 76 SER A N 1
ATOM 562 C CA . SER A 1 76 ? -11.898 -10.07 2.689 1 97.94 76 SER A CA 1
ATOM 563 C C . SER A 1 76 ? -10.555 -10.789 2.656 1 97.94 76 SER A C 1
ATOM 565 O O . SER A 1 76 ? -10.398 -11.781 1.946 1 97.94 76 SER A O 1
ATOM 567 N N . LEU A 1 77 ? -9.586 -10.336 3.422 1 97.44 77 LEU A N 1
ATOM 568 C CA . LEU A 1 77 ? -8.234 -10.883 3.369 1 97.44 77 LEU A CA 1
ATOM 569 C C . LEU A 1 77 ? -8.031 -11.922 4.465 1 97.44 77 LEU A C 1
ATOM 571 O O . LEU A 1 77 ? -6.934 -12.477 4.605 1 97.44 77 LEU A O 1
ATOM 575 N N . THR A 1 78 ? -9.078 -12.164 5.246 1 98.19 78 THR A N 1
ATOM 576 C CA . THR A 1 78 ? -8.969 -13.086 6.371 1 98.19 78 THR A CA 1
ATOM 577 C C . THR A 1 78 ? -9.898 -14.289 6.18 1 98.19 78 THR A C 1
ATOM 579 O O . THR A 1 78 ? -11.117 -14.133 6.152 1 98.19 78 THR A O 1
ATOM 582 N N . TYR A 1 79 ? -9.273 -15.461 6.043 1 97.81 79 TYR A N 1
ATOM 583 C CA . TYR A 1 79 ? -10.094 -16.656 5.875 1 97.81 79 TYR A CA 1
ATOM 584 C C . TYR A 1 79 ? -9.312 -17.906 6.254 1 97.81 79 TYR A C 1
ATOM 586 O O . TYR A 1 79 ? -8.086 -17.891 6.301 1 97.81 79 TYR A O 1
ATOM 594 N N . ASP A 1 80 ? -10.078 -18.953 6.547 1 98.25 80 ASP A N 1
ATOM 595 C CA . ASP A 1 80 ? -9.617 -20.297 6.887 1 98.25 80 ASP A CA 1
ATOM 596 C C . ASP A 1 80 ? -10.398 -21.359 6.121 1 98.25 80 ASP A C 1
ATOM 598 O O . ASP A 1 80 ? -11.633 -21.391 6.18 1 98.25 80 ASP A O 1
ATOM 602 N N . HIS A 1 81 ? -9.633 -22.297 5.48 1 97.56 81 HIS A N 1
ATOM 603 C CA . HIS A 1 81 ? -10.281 -23.328 4.68 1 97.56 81 HIS A CA 1
ATOM 604 C C . HIS A 1 81 ? -11.18 -24.219 5.539 1 97.56 81 HIS A C 1
ATOM 606 O O . HIS A 1 81 ? -12.102 -24.859 5.027 1 97.56 81 HIS A O 1
ATOM 612 N N . LYS A 1 82 ? -10.969 -24.219 6.758 1 98.25 82 LYS A N 1
ATOM 613 C CA . LYS A 1 82 ? -11.75 -25.031 7.676 1 98.25 82 LYS A CA 1
ATOM 614 C C . LYS A 1 82 ? -13.07 -24.375 8.023 1 98.25 82 LYS A C 1
ATOM 616 O O . LYS A 1 82 ? -13.953 -24.984 8.625 1 98.25 82 LYS A O 1
ATOM 621 N N . ASN A 1 83 ? -13.211 -23.062 7.723 1 98.31 83 ASN A N 1
ATOM 622 C CA . ASN A 1 83 ? -14.438 -22.328 8.023 1 98.31 83 ASN A CA 1
ATOM 623 C C . ASN A 1 83 ? -14.812 -21.375 6.895 1 98.31 83 ASN A C 1
ATOM 625 O O . ASN A 1 83 ? -14.969 -20.172 7.117 1 98.31 83 ASN A O 1
ATOM 629 N N . LEU A 1 84 ? -15.047 -21.953 5.793 1 97.56 84 LEU A N 1
ATOM 630 C CA . LEU A 1 84 ? -15.305 -21.172 4.59 1 97.56 84 LEU A CA 1
ATOM 631 C C . LEU A 1 84 ? -16.672 -20.5 4.664 1 97.56 84 LEU A C 1
ATOM 633 O O . LEU A 1 84 ? -16.828 -19.359 4.207 1 97.56 84 LEU A O 1
ATOM 637 N N . PRO A 1 85 ? -17.719 -21.141 5.23 1 97.75 85 PRO A N 1
ATOM 638 C CA . PRO A 1 85 ? -19 -20.438 5.34 1 97.75 85 PRO A CA 1
ATOM 639 C C . PRO A 1 85 ? -18.875 -19.094 6.07 1 97.75 85 PRO A C 1
ATOM 641 O O . PRO A 1 85 ? -19.516 -18.109 5.676 1 97.75 85 PRO A O 1
ATOM 644 N N . ALA A 1 86 ? -18.094 -19.016 7.098 1 97.81 86 ALA A N 1
ATOM 645 C CA . ALA A 1 86 ? -17.891 -17.766 7.816 1 97.81 86 ALA A CA 1
ATOM 646 C C . ALA A 1 86 ? -17.281 -16.703 6.906 1 97.81 86 ALA A C 1
ATOM 648 O O . ALA A 1 86 ? -17.656 -15.523 6.984 1 97.81 86 ALA A O 1
ATOM 649 N N . PHE A 1 87 ? -16.328 -17.109 6.094 1 97.19 87 PHE A N 1
ATOM 650 C CA . PHE A 1 87 ? -15.711 -16.188 5.152 1 97.19 87 PHE A CA 1
ATOM 651 C C . PHE A 1 87 ? -16.75 -15.625 4.184 1 97.19 87 PHE A C 1
ATOM 653 O O . PHE A 1 87 ? -16.859 -14.406 4.027 1 97.19 87 PHE A O 1
ATOM 660 N N . PHE A 1 88 ? -17.5 -16.453 3.631 1 97.69 88 PHE A N 1
ATOM 661 C CA . PHE A 1 88 ? -18.438 -16 2.611 1 97.69 88 PHE A CA 1
ATOM 662 C C . PHE A 1 88 ? -19.531 -15.133 3.225 1 97.69 88 PHE A C 1
ATOM 664 O O . PHE A 1 88 ? -19.969 -14.156 2.615 1 97.69 88 PHE A O 1
ATOM 671 N N . ASP A 1 89 ? -19.938 -15.453 4.375 1 97.69 89 ASP A N 1
ATOM 672 C CA . ASP A 1 89 ? -20.875 -14.586 5.086 1 97.69 89 ASP A CA 1
ATOM 673 C C . ASP A 1 89 ? -20.281 -13.203 5.324 1 97.69 89 ASP A C 1
ATOM 675 O O . ASP A 1 89 ? -20.953 -12.188 5.121 1 97.69 89 ASP A O 1
ATOM 679 N N . SER A 1 90 ? -19.047 -13.195 5.73 1 97.44 90 SER A N 1
ATOM 680 C CA . SER A 1 90 ? -18.391 -11.953 6.09 1 97.44 90 SER A CA 1
ATOM 681 C C . SER A 1 90 ? -18.234 -11.039 4.875 1 97.44 90 SER A C 1
ATOM 683 O O . SER A 1 90 ? -18.375 -9.82 4.988 1 97.44 90 SER A O 1
ATOM 685 N N . VAL A 1 91 ? -17.906 -11.594 3.713 1 97.44 91 VAL A N 1
ATOM 686 C CA . VAL A 1 91 ? -17.609 -10.766 2.549 1 97.44 91 VAL A CA 1
ATOM 687 C C . VAL A 1 91 ? -18.906 -10.352 1.857 1 97.44 91 VAL A C 1
ATOM 689 O O . VAL A 1 91 ? -18.906 -9.461 1.01 1 97.44 91 VAL A O 1
ATOM 692 N N . GLN A 1 92 ? -20 -10.883 2.246 1 97.56 92 GLN A N 1
ATOM 693 C CA . GLN A 1 92 ? -21.281 -10.508 1.648 1 97.56 92 GLN A CA 1
ATOM 694 C C . GLN A 1 92 ? -22.031 -9.508 2.527 1 97.56 92 GLN A C 1
ATOM 696 O O . GLN A 1 92 ? -22.969 -8.844 2.07 1 97.56 92 GLN A O 1
ATOM 701 N N . ARG A 1 93 ? -21.641 -9.422 3.756 1 97.31 93 ARG A N 1
ATOM 702 C CA . ARG A 1 93 ? -22.281 -8.5 4.688 1 97.31 93 ARG A CA 1
ATOM 703 C C . ARG A 1 93 ? -21.953 -7.051 4.332 1 97.31 93 ARG A C 1
ATOM 705 O O . ARG A 1 93 ? -20.797 -6.703 4.105 1 97.31 93 ARG A O 1
ATOM 712 N N . GLY A 1 94 ? -23.016 -6.281 4.297 1 97.44 94 GLY A N 1
ATOM 713 C CA . GLY A 1 94 ? -22.828 -4.863 4.047 1 97.44 94 GLY A CA 1
ATOM 714 C C . GLY A 1 94 ? -22.453 -4.555 2.611 1 97.44 94 GLY A C 1
ATOM 715 O O . GLY A 1 94 ? -21.766 -3.568 2.344 1 97.44 94 GLY A O 1
ATOM 716 N N . THR A 1 95 ? -22.875 -5.414 1.688 1 97.94 95 THR A N 1
ATOM 717 C CA . THR A 1 95 ? -22.5 -5.227 0.292 1 97.94 95 THR A CA 1
ATOM 718 C C . THR A 1 95 ? -23.734 -5.047 -0.584 1 97.94 95 THR A C 1
ATOM 720 O O . THR A 1 95 ? -24.859 -5.297 -0.141 1 97.94 95 THR A O 1
ATOM 723 N N . SER A 1 96 ? -23.469 -4.562 -1.773 1 97.12 96 SER A N 1
ATOM 724 C CA . SER A 1 96 ? -24.547 -4.434 -2.754 1 97.12 96 SER A CA 1
ATOM 725 C C . SER A 1 96 ? -25.016 -5.797 -3.25 1 97.12 96 SER A C 1
ATOM 727 O O . SER A 1 96 ? -24.297 -6.793 -3.107 1 97.12 96 SER A O 1
ATOM 729 N N . ASP A 1 97 ? -26.219 -5.793 -3.885 1 96.75 97 ASP A N 1
ATOM 730 C CA . ASP A 1 97 ? -26.75 -7.016 -4.488 1 96.75 97 ASP A CA 1
ATOM 731 C C . ASP A 1 97 ? -25.812 -7.523 -5.594 1 96.75 97 ASP A C 1
ATOM 733 O O . ASP A 1 97 ? -25.609 -8.727 -5.727 1 96.75 97 ASP A O 1
ATOM 737 N N . ALA A 1 98 ? -25.266 -6.617 -6.32 1 93.44 98 ALA A N 1
ATOM 738 C CA . ALA A 1 98 ? -24.391 -6.988 -7.43 1 93.44 98 ALA A CA 1
ATOM 739 C C . ALA A 1 98 ? -23.141 -7.695 -6.922 1 93.44 98 ALA A C 1
ATOM 741 O O . ALA A 1 98 ? -22.703 -8.703 -7.492 1 93.44 98 ALA A O 1
ATOM 742 N N . LEU A 1 99 ? -22.547 -7.16 -5.879 1 94.88 99 LEU A N 1
ATOM 743 C CA . LEU A 1 99 ? -21.344 -7.773 -5.324 1 94.88 99 LEU A CA 1
ATOM 744 C C . LEU A 1 99 ? -21.672 -9.125 -4.691 1 94.88 99 LEU A C 1
ATOM 746 O O . LEU A 1 99 ? -20.906 -10.078 -4.832 1 94.88 99 LEU A O 1
ATOM 750 N N . ARG A 1 100 ? -22.812 -9.227 -4.023 1 97.06 100 ARG A N 1
ATOM 751 C CA . ARG A 1 100 ? -23.234 -10.5 -3.457 1 97.06 100 ARG A CA 1
ATOM 752 C C . ARG A 1 100 ? -23.406 -11.555 -4.547 1 97.06 100 ARG A C 1
ATOM 754 O O . ARG A 1 100 ? -22.969 -12.688 -4.395 1 97.06 100 ARG A O 1
ATOM 761 N N . LYS A 1 101 ? -23.984 -11.141 -5.598 1 94.81 101 LYS A N 1
ATOM 762 C CA . LYS A 1 101 ? -24.219 -12.055 -6.711 1 94.81 101 LYS A CA 1
ATOM 763 C C . LYS A 1 101 ? -22.891 -12.547 -7.297 1 94.81 101 LYS A C 1
ATOM 765 O O . LYS A 1 101 ? -22.766 -13.719 -7.668 1 94.81 101 LYS A O 1
ATOM 770 N N . ARG A 1 102 ? -21.938 -11.711 -7.352 1 93.19 102 ARG A N 1
ATOM 771 C CA . ARG A 1 102 ? -20.625 -12.094 -7.863 1 93.19 102 ARG A CA 1
ATOM 772 C C . ARG A 1 102 ? -19.984 -13.164 -6.992 1 93.19 102 ARG A C 1
ATOM 774 O O . ARG A 1 102 ? -19.406 -14.125 -7.504 1 93.19 102 ARG A O 1
ATOM 781 N N . TYR A 1 103 ? -20.141 -13.031 -5.711 1 94.88 103 TYR A N 1
ATOM 782 C CA . TYR A 1 103 ? -19.578 -14.039 -4.805 1 94.88 103 TYR A CA 1
ATOM 783 C C . TYR A 1 103 ? -20.344 -15.352 -4.914 1 94.88 103 TYR A C 1
ATOM 785 O O . TYR A 1 103 ? -19.766 -16.438 -4.828 1 94.88 103 TYR A O 1
ATOM 793 N N . ASP A 1 104 ? -21.656 -15.211 -5.105 1 95.12 104 ASP A N 1
ATOM 794 C CA . ASP A 1 104 ? -22.453 -16.422 -5.281 1 95.12 104 ASP A CA 1
ATOM 795 C C . ASP A 1 104 ? -22.016 -17.188 -6.523 1 95.12 104 ASP A C 1
ATOM 797 O O . ASP A 1 104 ? -21.938 -18.422 -6.492 1 95.12 104 ASP A O 1
ATOM 801 N N . GLU A 1 105 ? -21.703 -16.469 -7.496 1 91.88 105 GLU A N 1
ATOM 802 C CA . GLU A 1 105 ? -21.344 -17.078 -8.773 1 91.88 105 GLU A CA 1
ATOM 803 C C . GLU A 1 105 ? -20.031 -17.844 -8.664 1 91.88 105 GLU A C 1
ATOM 805 O O . GLU A 1 105 ? -19.859 -18.906 -9.289 1 91.88 105 GLU A O 1
ATOM 810 N N . VAL A 1 106 ? -19.156 -17.359 -7.867 1 92.38 106 VAL A N 1
ATOM 811 C CA . VAL A 1 106 ? -17.828 -17.969 -7.832 1 92.38 106 VAL A CA 1
ATOM 812 C C . VAL A 1 106 ? -17.672 -18.797 -6.562 1 92.38 106 VAL A C 1
ATOM 814 O O . VAL A 1 106 ? -16.641 -19.438 -6.348 1 92.38 106 VAL A O 1
ATOM 817 N N . HIS A 1 107 ? -18.656 -18.891 -5.789 1 95.75 107 HIS A N 1
ATOM 818 C CA . HIS A 1 107 ? -18.609 -19.5 -4.461 1 95.75 107 HIS A CA 1
ATOM 819 C C . HIS A 1 107 ? -18 -20.891 -4.516 1 95.75 107 HIS A C 1
ATOM 821 O O . HIS A 1 107 ? -16.984 -21.172 -3.855 1 95.75 107 HIS A O 1
ATOM 827 N N . ASP A 1 108 ? -18.516 -21.781 -5.281 1 96 108 ASP A N 1
ATOM 828 C CA . ASP A 1 108 ? -18.109 -23.188 -5.293 1 96 108 ASP A CA 1
ATOM 829 C C . ASP A 1 108 ? -16.672 -23.344 -5.781 1 96 108 ASP A C 1
ATOM 831 O O . ASP A 1 108 ? -15.906 -24.141 -5.227 1 96 108 ASP A O 1
ATOM 835 N N . THR A 1 109 ? -16.391 -22.609 -6.824 1 93.31 109 THR A N 1
ATOM 836 C CA . THR A 1 109 ? -15.039 -22.672 -7.375 1 93.31 109 THR A CA 1
ATOM 837 C C . THR A 1 109 ? -14.008 -22.188 -6.352 1 93.31 109 THR A C 1
ATOM 839 O O . THR A 1 109 ? -12.992 -22.859 -6.129 1 93.31 109 THR A O 1
ATOM 842 N N . LEU A 1 110 ? -14.281 -21.078 -5.727 1 92.19 110 LEU A N 1
ATOM 843 C CA . LEU A 1 110 ? -13.367 -20.516 -4.734 1 92.19 110 LEU A CA 1
ATOM 844 C C . LEU A 1 110 ? -13.25 -21.438 -3.527 1 92.19 110 LEU A C 1
ATOM 846 O O . LEU A 1 110 ? -12.148 -21.703 -3.041 1 92.19 110 LEU A O 1
ATOM 850 N N . ALA A 1 111 ? -14.359 -21.984 -3.109 1 95.44 111 ALA A N 1
ATOM 851 C CA . ALA A 1 111 ? -14.359 -22.891 -1.973 1 95.44 111 ALA A CA 1
ATOM 852 C C . ALA A 1 111 ? -13.508 -24.125 -2.26 1 95.44 111 ALA A C 1
ATOM 854 O O . ALA A 1 111 ? -12.734 -24.578 -1.408 1 95.44 111 ALA A O 1
ATOM 855 N N . LYS A 1 112 ? -13.633 -24.641 -3.377 1 95.44 112 LYS A N 1
ATOM 856 C CA . LYS A 1 112 ? -12.875 -25.812 -3.783 1 95.44 112 LYS A CA 1
ATOM 857 C C . LYS A 1 112 ? -11.375 -25.531 -3.77 1 95.44 112 LYS A C 1
ATOM 859 O O . LYS A 1 112 ? -10.594 -26.312 -3.209 1 95.44 112 LYS A O 1
ATOM 864 N N . ILE A 1 113 ? -10.992 -24.422 -4.348 1 90 113 ILE A N 1
ATOM 865 C CA . ILE A 1 113 ? -9.578 -24.047 -4.426 1 90 113 ILE A CA 1
ATOM 866 C C . ILE A 1 113 ? -9.016 -23.875 -3.018 1 90 113 ILE A C 1
ATOM 868 O O . ILE A 1 113 ? -7.957 -24.422 -2.693 1 90 113 ILE A O 1
ATOM 872 N N . MET A 1 114 ? -9.734 -23.203 -2.191 1 94.44 114 MET A N 1
ATOM 873 C CA . MET A 1 114 ? -9.281 -22.922 -0.832 1 94.44 114 MET A CA 1
ATOM 874 C C . MET A 1 114 ? -9.18 -24.203 -0.009 1 94.44 114 MET A C 1
ATOM 876 O O . MET A 1 114 ? -8.273 -24.344 0.81 1 94.44 114 MET A O 1
ATOM 880 N N . THR A 1 115 ? -10.117 -25.125 -0.272 1 96.81 115 THR A N 1
ATOM 881 C CA . THR A 1 115 ? -10.117 -26.391 0.454 1 96.81 115 THR A CA 1
ATOM 882 C C . THR A 1 115 ? -8.969 -27.281 -0.01 1 96.81 115 THR A C 1
ATOM 884 O O . THR A 1 115 ? -8.234 -27.828 0.811 1 96.81 115 THR A O 1
ATOM 887 N N . GLU A 1 116 ? -8.781 -27.359 -1.266 1 94.5 116 GLU A N 1
ATOM 888 C CA . GLU A 1 116 ? -7.746 -28.219 -1.818 1 94.5 116 GLU A CA 1
ATOM 889 C C . GLU A 1 116 ? -6.355 -27.734 -1.427 1 94.5 116 GLU A C 1
ATOM 891 O O . GLU A 1 116 ? -5.477 -28.531 -1.109 1 94.5 116 GLU A O 1
ATOM 896 N N . ALA A 1 117 ? -6.262 -26.438 -1.369 1 91.19 117 ALA A N 1
ATOM 897 C CA . ALA A 1 117 ? -4.957 -25.875 -1.044 1 91.19 117 ALA A CA 1
ATOM 898 C C . ALA A 1 117 ? -4.781 -25.734 0.465 1 91.19 117 ALA A C 1
ATOM 900 O O . ALA A 1 117 ? -3.668 -25.516 0.948 1 91.19 117 ALA A O 1
ATOM 901 N N . GLN A 1 118 ? -5.906 -25.875 1.146 1 96.5 118 GLN A N 1
ATOM 902 C CA . GLN A 1 118 ? -5.918 -25.719 2.596 1 96.5 118 GLN A CA 1
ATOM 903 C C . GLN A 1 118 ? -5.348 -24.375 3.012 1 96.5 118 GLN A C 1
ATOM 905 O O . GLN A 1 118 ? -4.453 -24.297 3.857 1 96.5 118 GLN A O 1
ATOM 910 N N . VAL A 1 119 ? -5.898 -23.359 2.496 1 94.31 119 VAL A N 1
ATOM 911 C CA . VAL A 1 119 ? -5.355 -22.016 2.646 1 94.31 119 VAL A CA 1
ATOM 912 C C . VAL A 1 119 ? -5.812 -21.422 3.975 1 94.31 119 VAL A C 1
ATOM 914 O O . VAL A 1 119 ? -6.977 -21.562 4.355 1 94.31 119 VAL A O 1
ATOM 917 N N . VAL A 1 120 ? -4.98 -20.844 4.684 1 97.81 120 VAL A N 1
ATOM 918 C CA . VAL A 1 120 ? -5.25 -19.953 5.809 1 97.81 120 VAL A CA 1
ATOM 919 C C . VAL A 1 120 ? -4.645 -18.578 5.539 1 97.81 120 VAL A C 1
ATOM 921 O O . VAL A 1 120 ? -3.484 -18.469 5.137 1 97.81 120 VAL A O 1
ATOM 924 N N . ALA A 1 121 ? -5.438 -17.594 5.648 1 96.56 121 ALA A N 1
ATOM 925 C CA . ALA A 1 121 ? -4.992 -16.234 5.352 1 96.56 121 ALA A CA 1
ATOM 926 C C . ALA A 1 121 ? -5.469 -15.25 6.422 1 96.56 121 ALA A C 1
ATOM 928 O O . ALA A 1 121 ? -6.566 -15.398 6.965 1 96.56 121 ALA A O 1
ATOM 929 N N . SER A 1 122 ? -4.668 -14.219 6.734 1 98.25 122 SER A N 1
ATOM 930 C CA . SER A 1 122 ? -5.016 -13.125 7.629 1 98.25 122 SER A CA 1
ATOM 931 C C . SER A 1 122 ? -4.523 -11.789 7.078 1 98.25 122 SER A C 1
ATOM 933 O O . SER A 1 122 ? -3.373 -11.672 6.656 1 98.25 122 SER A O 1
ATOM 935 N N . GLY A 1 123 ? -5.395 -10.867 7.086 1 97.38 123 GLY A N 1
ATOM 936 C CA . GLY A 1 123 ? -5.074 -9.562 6.523 1 97.38 123 GLY A CA 1
ATOM 937 C C . GLY A 1 123 ? -4.773 -8.516 7.582 1 97.38 123 GLY A C 1
ATOM 938 O O . GLY A 1 123 ? -5.195 -8.648 8.734 1 97.38 123 GLY A O 1
ATOM 939 N N . GLN A 1 124 ? -4.051 -7.5 7.219 1 97 124 GLN A N 1
ATOM 940 C CA . GLN A 1 124 ? -3.783 -6.293 7.988 1 97 124 GLN A CA 1
ATOM 941 C C . GLN A 1 124 ? -3.863 -5.051 7.109 1 97 124 GLN A C 1
ATOM 943 O O . GLN A 1 124 ? -3.238 -4.996 6.047 1 97 124 GLN A O 1
ATOM 948 N N . VAL A 1 125 ? -4.652 -4.129 7.562 1 96.69 125 VAL A N 1
ATOM 949 C CA . VAL A 1 125 ? -4.75 -2.873 6.824 1 96.69 125 VAL A CA 1
ATOM 950 C C . VAL A 1 125 ? -3.738 -1.87 7.371 1 96.69 125 VAL A C 1
ATOM 952 O O . VAL A 1 125 ? -3.695 -1.619 8.578 1 96.69 125 VAL A O 1
ATOM 955 N N . LEU A 1 126 ? -2.957 -1.302 6.48 1 94.06 126 LEU A N 1
ATOM 956 C CA . LEU A 1 126 ? -1.888 -0.397 6.887 1 94.06 126 LEU A CA 1
ATOM 957 C C . LEU A 1 126 ? -2.295 1.057 6.672 1 94.06 126 LEU A C 1
ATOM 959 O O . LEU A 1 126 ? -1.778 1.956 7.34 1 94.06 126 LEU A O 1
ATOM 963 N N . GLY A 1 127 ? -3.184 1.257 5.703 1 93.25 127 GLY A N 1
ATOM 964 C CA . GLY A 1 127 ? -3.629 2.607 5.398 1 93.25 127 GLY A CA 1
ATOM 965 C C . GLY A 1 127 ? -4.68 2.656 4.305 1 93.25 127 GLY A C 1
ATOM 966 O O . GLY A 1 127 ? -4.973 1.639 3.672 1 93.25 127 GLY A O 1
ATOM 967 N N . THR A 1 128 ? -5.258 3.881 4.195 1 95.75 128 THR A N 1
ATOM 968 C CA . THR A 1 128 ? -6.266 4.098 3.162 1 95.75 128 THR A CA 1
ATOM 969 C C . THR A 1 128 ? -6.082 5.469 2.512 1 95.75 128 THR A C 1
ATOM 971 O O . THR A 1 128 ? -5.496 6.371 3.109 1 95.75 128 THR A O 1
ATOM 974 N N . ALA A 1 129 ? -6.531 5.555 1.272 1 91.69 129 ALA A N 1
ATOM 975 C CA . ALA A 1 129 ? -6.711 6.812 0.558 1 91.69 129 ALA A CA 1
ATOM 976 C C . ALA A 1 129 ? -8.094 6.887 -0.08 1 91.69 129 ALA A C 1
ATOM 978 O O . ALA A 1 129 ? -8.5 5.977 -0.806 1 91.69 129 ALA A O 1
ATOM 979 N N . VAL A 1 130 ? -8.781 8 0.203 1 95.06 130 VAL A N 1
ATOM 980 C CA . VAL A 1 130 ? -10.172 8.117 -0.218 1 95.06 130 VAL A CA 1
ATOM 981 C C . VAL A 1 130 ? -10.289 9.141 -1.346 1 95.06 130 VAL A C 1
ATOM 983 O O . VAL A 1 130 ? -9.789 10.258 -1.229 1 95.06 130 VAL A O 1
ATOM 986 N N . ASP A 1 131 ? -10.945 8.719 -2.424 1 92.69 131 ASP A N 1
ATOM 987 C CA . ASP A 1 131 ? -11.328 9.609 -3.516 1 92.69 131 ASP A CA 1
ATOM 988 C C . ASP A 1 131 ? -12.844 9.672 -3.674 1 92.69 131 ASP A C 1
ATOM 990 O O . ASP A 1 131 ? -13.484 8.664 -3.971 1 92.69 131 ASP A O 1
ATOM 994 N N . ALA A 1 132 ? -13.297 10.836 -3.43 1 91.62 132 ALA A N 1
ATOM 995 C CA . ALA A 1 132 ? -14.734 11 -3.639 1 91.62 132 ALA A CA 1
ATOM 996 C C . ALA A 1 132 ? -15.07 11.023 -5.129 1 91.62 132 ALA A C 1
ATOM 998 O O . ALA A 1 132 ? -14.414 11.711 -5.91 1 91.62 132 ALA A O 1
ATOM 999 N N . GLN A 1 133 ? -15.984 10.203 -5.641 1 89.75 133 GLN A N 1
ATOM 1000 C CA . GLN A 1 133 ? -16.328 10.062 -7.055 1 89.75 133 GLN A CA 1
ATOM 1001 C C . GLN A 1 133 ? -17.594 10.836 -7.391 1 89.75 133 GLN A C 1
ATOM 1003 O O . GLN A 1 133 ? -17.953 10.969 -8.562 1 89.75 133 GLN A O 1
ATOM 1008 N N . GLY A 1 134 ? -18.234 11.391 -6.398 1 85 134 GLY A N 1
ATOM 1009 C CA . GLY A 1 134 ? -19.547 11.961 -6.617 1 85 134 GLY A CA 1
ATOM 1010 C C . GLY A 1 134 ? -20.672 10.969 -6.379 1 85 134 GLY A C 1
ATOM 1011 O O . GLY A 1 134 ? -20.422 9.805 -6.059 1 85 134 GLY A O 1
ATOM 1012 N N . ASN A 1 135 ? -21.938 11.438 -6.449 1 89.69 135 ASN A N 1
ATOM 1013 C CA . ASN A 1 135 ? -23.125 10.609 -6.277 1 89.69 135 ASN A CA 1
ATOM 1014 C C . ASN A 1 135 ? -23.047 9.773 -5.004 1 89.69 135 ASN A C 1
ATOM 1016 O O . ASN A 1 135 ? -23.406 8.594 -5.004 1 89.69 135 ASN A O 1
ATOM 1020 N N . ASN A 1 136 ? -22.406 10.297 -4.02 1 92.81 136 ASN A N 1
ATOM 1021 C CA . ASN A 1 136 ? -22.328 9.672 -2.707 1 92.81 136 ASN A CA 1
ATOM 1022 C C . ASN A 1 136 ? -21.516 8.375 -2.762 1 92.81 136 ASN A C 1
ATOM 1024 O O . ASN A 1 136 ? -21.844 7.406 -2.074 1 92.81 136 ASN A O 1
ATOM 1028 N N . GLN A 1 137 ? -20.625 8.336 -3.725 1 96.06 137 GLN A N 1
ATOM 1029 C CA . GLN A 1 137 ? -19.719 7.195 -3.836 1 96.06 137 GLN A CA 1
ATOM 1030 C C . GLN A 1 137 ? -18.281 7.613 -3.59 1 96.06 137 GLN A C 1
ATOM 1032 O O . GLN A 1 137 ? -17.891 8.742 -3.912 1 96.06 137 GLN A O 1
ATOM 1037 N N . TYR A 1 138 ? -17.578 6.707 -3.018 1 96.62 138 TYR A N 1
ATOM 1038 C CA . TYR A 1 138 ? -16.188 6.902 -2.652 1 96.62 138 TYR A CA 1
ATOM 1039 C C . TYR A 1 138 ? -15.328 5.734 -3.131 1 96.62 138 TYR A C 1
ATOM 1041 O O . TYR A 1 138 ? -15.672 4.57 -2.904 1 96.62 138 TYR A O 1
ATOM 1049 N N . SER A 1 139 ? -14.344 6.062 -3.83 1 96.5 139 SER A N 1
ATOM 1050 C CA . SER A 1 139 ? -13.289 5.094 -4.133 1 96.5 139 SER A CA 1
ATOM 1051 C C . SER A 1 139 ? -12.188 5.125 -3.08 1 96.5 139 SER A C 1
ATOM 1053 O O . SER A 1 139 ? -11.531 6.152 -2.896 1 96.5 139 SER A O 1
ATOM 1055 N N . VAL A 1 140 ? -12.055 4.027 -2.379 1 97.19 140 VAL A N 1
ATOM 1056 C CA . VAL A 1 140 ? -11.062 3.945 -1.309 1 97.19 140 VAL A CA 1
ATOM 1057 C C . VAL A 1 140 ? -9.953 2.975 -1.702 1 97.19 140 VAL A C 1
ATOM 1059 O O . VAL A 1 140 ? -10.203 1.778 -1.875 1 97.19 140 VAL A O 1
ATOM 1062 N N . THR A 1 141 ? -8.766 3.502 -1.907 1 95.62 141 THR A N 1
ATOM 1063 C CA . THR A 1 141 ? -7.594 2.641 -2.031 1 95.62 141 THR A CA 1
ATOM 1064 C C . THR A 1 141 ? -7.129 2.16 -0.661 1 95.62 141 THR A C 1
ATOM 1066 O O . THR A 1 141 ? -6.918 2.967 0.248 1 95.62 141 THR A O 1
ATOM 1069 N N . VAL A 1 142 ? -7.062 0.839 -0.498 1 96.62 142 VAL A N 1
ATOM 1070 C CA . VAL A 1 142 ? -6.648 0.247 0.771 1 96.62 142 VAL A CA 1
ATOM 1071 C C . VAL A 1 142 ? -5.293 -0.434 0.605 1 96.62 142 VAL A C 1
ATOM 1073 O O . VAL A 1 142 ? -5.109 -1.263 -0.29 1 96.62 142 VAL A O 1
ATOM 1076 N N . PHE A 1 143 ? -4.398 -0.034 1.451 1 95.19 143 PHE A N 1
ATOM 1077 C CA . PHE A 1 143 ? -3.074 -0.635 1.533 1 95.19 143 PHE A CA 1
ATOM 1078 C C . PHE A 1 143 ? -3.016 -1.67 2.648 1 95.19 143 PHE A C 1
ATOM 1080 O O . PHE A 1 143 ? -3.268 -1.351 3.812 1 95.19 143 PHE A O 1
ATOM 1087 N N . ALA A 1 144 ? -2.686 -2.895 2.213 1 94.69 144 ALA A N 1
ATOM 1088 C CA . ALA A 1 144 ? -2.775 -3.973 3.193 1 94.69 144 ALA A CA 1
ATOM 1089 C C . ALA A 1 144 ? -1.69 -5.02 2.959 1 94.69 144 ALA A C 1
ATOM 1091 O O . ALA A 1 144 ? -0.998 -4.984 1.938 1 94.69 144 ALA A O 1
ATOM 1092 N N . THR A 1 145 ? -1.487 -5.797 4.012 1 92.69 145 THR A N 1
ATOM 1093 C CA . THR A 1 145 ? -0.745 -7.047 3.889 1 92.69 145 THR A CA 1
ATOM 1094 C C . THR A 1 145 ? -1.643 -8.242 4.195 1 92.69 145 THR A C 1
ATOM 1096 O O . THR A 1 145 ? -2.684 -8.094 4.836 1 92.69 145 THR A O 1
ATOM 1099 N N . GLN A 1 146 ? -1.203 -9.336 3.57 1 93.19 146 GLN A N 1
ATOM 1100 C CA . GLN A 1 146 ? -1.885 -10.594 3.846 1 93.19 146 GLN A CA 1
ATOM 1101 C C . GLN A 1 146 ? -0.884 -11.711 4.133 1 93.19 146 GLN A C 1
ATOM 1103 O O . GLN A 1 146 ? 0.013 -11.969 3.326 1 93.19 146 GLN A O 1
ATOM 1108 N N . LYS A 1 147 ? -0.947 -12.234 5.324 1 95.06 147 LYS A N 1
ATOM 1109 C CA . LYS A 1 147 ? -0.178 -13.422 5.691 1 95.06 147 LYS A CA 1
ATOM 1110 C C . LYS A 1 147 ? -0.92 -14.695 5.312 1 95.06 147 LYS A C 1
ATOM 1112 O O . LYS A 1 147 ? -2.059 -14.914 5.738 1 95.06 147 LYS A O 1
ATOM 1117 N N . THR A 1 148 ? -0.284 -15.523 4.441 1 94.69 148 THR A N 1
ATOM 1118 C CA . THR A 1 148 ? -0.958 -16.719 3.941 1 94.69 148 THR A CA 1
ATOM 1119 C C . THR A 1 148 ? -0.085 -17.953 4.137 1 94.69 148 THR A C 1
ATOM 1121 O O . THR A 1 148 ? 1.144 -17.859 4.145 1 94.69 148 THR A O 1
ATOM 1124 N N . GLN A 1 149 ? -0.712 -19.047 4.367 1 96.25 149 GLN A N 1
ATOM 1125 C CA . GLN A 1 149 ? -0.095 -20.375 4.344 1 96.25 149 GLN A CA 1
ATOM 1126 C C . GLN A 1 149 ? -1.02 -21.406 3.701 1 96.25 149 GLN A C 1
ATOM 1128 O O . GLN A 1 149 ? -2.238 -21.219 3.674 1 96.25 149 GLN A O 1
ATOM 1133 N N . ASN A 1 150 ? -0.407 -22.375 3.043 1 93.25 150 ASN A N 1
ATOM 1134 C CA . ASN A 1 150 ? -1.116 -23.484 2.424 1 93.25 150 ASN A CA 1
ATOM 1135 C C . ASN A 1 150 ? -0.262 -24.75 2.396 1 93.25 150 ASN A C 1
ATOM 1137 O O . ASN A 1 150 ? 0.801 -24.797 3.018 1 93.25 150 ASN A O 1
ATOM 1141 N N . ILE A 1 151 ? -0.692 -25.844 1.683 1 93 151 ILE A N 1
ATOM 1142 C CA . ILE A 1 151 ? 0.011 -27.109 1.683 1 93 151 ILE A CA 1
ATOM 1143 C C . ILE A 1 151 ? 1.371 -26.953 1.008 1 93 151 ILE A C 1
ATOM 1145 O O . ILE A 1 151 ? 2.365 -27.531 1.457 1 93 151 ILE A O 1
ATOM 1149 N N . GLN A 1 152 ? 1.469 -26.188 0.045 1 89.81 152 GLN A N 1
ATOM 1150 C CA . GLN A 1 152 ? 2.701 -26.016 -0.719 1 89.81 152 GLN A CA 1
ATOM 1151 C C . GLN A 1 152 ? 3.664 -25.078 -0.009 1 89.81 152 GLN A C 1
ATOM 1153 O O . GLN A 1 152 ? 4.871 -25.094 -0.263 1 89.81 152 GLN A O 1
ATOM 1158 N N . GLN A 1 153 ? 3.105 -24.234 0.773 1 88.75 153 GLN A N 1
ATOM 1159 C CA . GLN A 1 153 ? 3.852 -23.25 1.557 1 88.75 153 GLN A CA 1
ATOM 1160 C C . GLN A 1 153 ? 3.402 -23.266 3.016 1 88.75 153 GLN A C 1
ATOM 1162 O O . GLN A 1 153 ? 2.66 -22.375 3.445 1 88.75 153 GLN A O 1
ATOM 1167 N N . PRO A 1 154 ? 4.012 -24.172 3.744 1 92.19 154 PRO A N 1
ATOM 1168 C CA . PRO A 1 154 ? 3.518 -24.328 5.113 1 92.19 154 PRO A CA 1
ATOM 1169 C C . PRO A 1 154 ? 3.967 -23.203 6.039 1 92.19 154 PRO A C 1
ATOM 1171 O O . PRO A 1 154 ? 3.326 -22.953 7.062 1 92.19 154 PRO A O 1
ATOM 1174 N N . ASN A 1 155 ? 5.055 -22.547 5.645 1 93.69 155 ASN A N 1
ATOM 1175 C CA . ASN A 1 155 ? 5.461 -21.359 6.387 1 93.69 155 ASN A CA 1
ATOM 1176 C C . ASN A 1 155 ? 4.754 -20.109 5.875 1 93.69 155 ASN A C 1
ATOM 1178 O O . ASN A 1 155 ? 4.789 -19.828 4.676 1 93.69 155 ASN A O 1
ATOM 1182 N N . PRO A 1 156 ? 4.16 -19.438 6.719 1 91.81 156 PRO A N 1
ATOM 1183 C CA . PRO A 1 156 ? 3.395 -18.281 6.273 1 91.81 156 PRO A CA 1
ATOM 1184 C C . PRO A 1 156 ? 4.27 -17.203 5.621 1 91.81 156 PRO A C 1
ATOM 1186 O O . PRO A 1 156 ? 5.395 -16.969 6.066 1 91.81 156 PRO A O 1
ATOM 1189 N N . VAL A 1 157 ? 3.752 -16.688 4.617 1 87.5 157 VAL A N 1
ATOM 1190 C CA . VAL A 1 157 ? 4.414 -15.594 3.92 1 87.5 157 VAL A CA 1
ATOM 1191 C C . VAL A 1 157 ? 3.482 -14.383 3.855 1 87.5 157 VAL A C 1
ATOM 1193 O O . VAL A 1 157 ? 2.277 -14.531 3.631 1 87.5 157 VAL A O 1
ATOM 1196 N N . THR A 1 158 ? 4.047 -13.188 4.074 1 90.06 158 THR A N 1
ATOM 1197 C CA . THR A 1 158 ? 3.283 -11.945 4.02 1 90.06 158 THR A CA 1
ATOM 1198 C C . THR A 1 158 ? 3.477 -11.25 2.674 1 90.06 158 THR A C 1
ATOM 1200 O O . THR A 1 158 ? 4.609 -11.031 2.24 1 90.06 158 THR A O 1
ATOM 1203 N N . VAL A 1 159 ? 2.334 -11 2.064 1 87.5 159 VAL A N 1
ATOM 1204 C CA . VAL A 1 159 ? 2.373 -10.359 0.754 1 87.5 159 VAL A CA 1
ATOM 1205 C C . VAL A 1 159 ? 1.628 -9.023 0.809 1 87.5 159 VAL A C 1
ATOM 1207 O O . VAL A 1 159 ? 0.578 -8.922 1.447 1 87.5 159 VAL A O 1
ATOM 1210 N N . PRO A 1 160 ? 2.182 -7.949 0.2 1 90.19 160 PRO A N 1
ATOM 1211 C CA . PRO A 1 160 ? 1.452 -6.68 0.128 1 90.19 160 PRO A CA 1
ATOM 1212 C C . PRO A 1 160 ? 0.281 -6.73 -0.851 1 90.19 160 PRO A C 1
ATOM 1214 O O . PRO A 1 160 ? 0.358 -7.406 -1.879 1 90.19 160 PRO A O 1
ATOM 1217 N N . ASN A 1 161 ? -0.781 -5.965 -0.505 1 91.5 161 ASN A N 1
ATOM 1218 C CA . ASN A 1 161 ? -1.964 -5.812 -1.345 1 91.5 161 ASN A CA 1
ATOM 1219 C C . ASN A 1 161 ? -2.381 -4.352 -1.47 1 91.5 161 ASN A C 1
ATOM 1221 O O . ASN A 1 161 ? -2.406 -3.621 -0.477 1 91.5 161 ASN A O 1
ATOM 1225 N N . ILE A 1 162 ? -2.57 -3.914 -2.67 1 91.25 162 ILE A N 1
ATOM 1226 C CA . ILE A 1 162 ? -3.248 -2.648 -2.922 1 91.25 162 ILE A CA 1
ATOM 1227 C C . ILE A 1 162 ? -4.617 -2.912 -3.549 1 91.25 162 ILE A C 1
ATOM 1229 O O . ILE A 1 162 ? -4.707 -3.41 -4.672 1 91.25 162 ILE A O 1
ATOM 1233 N N . LEU A 1 163 ? -5.629 -2.57 -2.791 1 94.88 163 LEU A N 1
ATOM 1234 C CA . LEU A 1 163 ? -6.996 -2.875 -3.195 1 94.88 163 LEU A CA 1
ATOM 1235 C C . LEU A 1 163 ? -7.82 -1.6 -3.334 1 94.88 163 LEU A C 1
ATOM 1237 O O . LEU A 1 163 ? -7.496 -0.577 -2.727 1 94.88 163 LEU A O 1
ATOM 1241 N N . VAL A 1 164 ? -8.82 -1.688 -4.148 1 94.81 164 VAL A N 1
ATOM 1242 C CA . VAL A 1 164 ? -9.773 -0.594 -4.277 1 94.81 164 VAL A CA 1
ATOM 1243 C C . VAL A 1 164 ? -11.164 -1.068 -3.848 1 94.81 164 VAL A C 1
ATOM 1245 O O . VAL A 1 164 ? -11.648 -2.098 -4.32 1 94.81 164 VAL A O 1
ATOM 1248 N N . VAL A 1 165 ? -11.711 -0.322 -2.932 1 97.5 165 VAL A N 1
ATOM 1249 C CA . VAL A 1 165 ? -13.062 -0.546 -2.432 1 97.5 165 VAL A CA 1
ATOM 1250 C C . VAL A 1 165 ? -13.953 0.636 -2.805 1 97.5 165 VAL A C 1
ATOM 1252 O O . VAL A 1 165 ? -13.648 1.782 -2.463 1 97.5 165 VAL A O 1
ATOM 1255 N N . THR A 1 166 ? -14.977 0.362 -3.543 1 97.56 166 THR A N 1
ATOM 1256 C CA . THR A 1 166 ? -15.969 1.401 -3.793 1 97.56 166 THR A CA 1
ATOM 1257 C C . THR A 1 166 ? -17.094 1.33 -2.768 1 97.56 166 THR A C 1
ATOM 1259 O O . THR A 1 166 ? -17.734 0.288 -2.613 1 97.56 166 THR A O 1
ATOM 1262 N N . VAL A 1 167 ? -17.312 2.416 -2.113 1 98.19 167 VAL A N 1
ATOM 1263 C CA . VAL A 1 167 ? -18.297 2.516 -1.046 1 98.19 167 VAL A CA 1
ATOM 1264 C C . VAL A 1 167 ? -19.375 3.527 -1.431 1 98.19 167 VAL A C 1
ATOM 1266 O O . VAL A 1 167 ? -19.062 4.609 -1.934 1 98.19 167 VAL A O 1
ATOM 1269 N N . ALA A 1 168 ? -20.609 3.129 -1.174 1 97.75 168 ALA A N 1
ATOM 1270 C CA . ALA A 1 168 ? -21.75 4.023 -1.435 1 97.75 168 ALA A CA 1
ATOM 1271 C C . ALA A 1 168 ? -22.5 4.348 -0.148 1 97.75 168 ALA A C 1
ATOM 1273 O O . ALA A 1 168 ? -22.641 3.49 0.729 1 97.75 168 ALA A O 1
ATOM 1274 N N . GLU A 1 169 ? -22.891 5.57 -0.125 1 95.88 169 GLU A N 1
ATOM 1275 C CA . GLU A 1 169 ? -23.734 6.043 0.979 1 95.88 169 GLU A CA 1
ATOM 1276 C C . GLU A 1 169 ? -25.156 6.348 0.509 1 95.88 169 GLU A C 1
ATOM 1278 O O . GLU A 1 169 ? -25.344 7.086 -0.458 1 95.88 169 GLU A O 1
ATOM 1283 N N . HIS A 1 170 ? -26.109 5.68 1.179 1 92.94 170 HIS A N 1
ATOM 1284 C CA . HIS A 1 170 ? -27.516 5.969 0.919 1 92.94 170 HIS A CA 1
ATOM 1285 C C . HIS A 1 170 ? -28.297 6.16 2.219 1 92.94 170 HIS A C 1
ATOM 1287 O O . HIS A 1 170 ? -28.594 5.188 2.914 1 92.94 170 HIS A O 1
ATOM 1293 N N . GLY A 1 171 ? -28.719 7.422 2.453 1 89.5 171 GLY A N 1
ATOM 1294 C CA . GLY A 1 171 ? -29.578 7.691 3.598 1 89.5 171 GLY A CA 1
ATOM 1295 C C . GLY A 1 171 ? -28.938 7.297 4.918 1 89.5 171 GLY A C 1
ATOM 1296 O O . GLY A 1 171 ? -29.625 6.77 5.805 1 89.5 171 GLY A O 1
ATOM 1297 N N . GLY A 1 172 ? -27.656 7.301 5.031 1 89 172 GLY A N 1
ATOM 1298 C CA . GLY A 1 172 ? -26.969 6.969 6.27 1 89 172 GLY A CA 1
ATOM 1299 C C . GLY A 1 172 ? -26.422 5.555 6.285 1 89 172 GLY A C 1
ATOM 1300 O O . GLY A 1 172 ? -25.641 5.195 7.176 1 89 172 GLY A O 1
ATOM 1301 N N . ASP A 1 173 ? -26.891 4.816 5.312 1 94.81 173 ASP A N 1
ATOM 1302 C CA . ASP A 1 173 ? -26.359 3.459 5.195 1 94.81 173 ASP A CA 1
ATOM 1303 C C . ASP A 1 173 ? -25.172 3.408 4.246 1 94.81 173 ASP A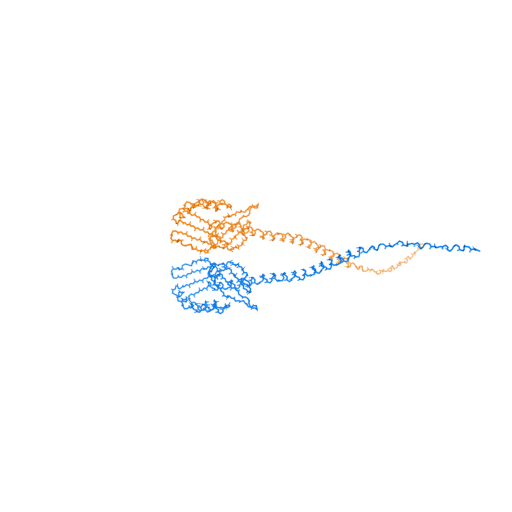 C 1
ATOM 1305 O O . ASP A 1 173 ? -25.156 4.082 3.215 1 94.81 173 ASP A O 1
ATOM 1309 N N . TRP A 1 174 ? -24.25 2.662 4.668 1 97.62 174 TRP A N 1
ATOM 1310 C CA . TRP A 1 174 ? -23.031 2.512 3.881 1 97.62 174 TRP A CA 1
ATOM 1311 C C . TRP A 1 174 ? -22.875 1.076 3.387 1 97.62 174 TRP A C 1
ATOM 1313 O O . TRP A 1 174 ? -23.047 0.127 4.152 1 97.62 174 TRP A O 1
ATOM 1323 N N . GLN A 1 175 ? -22.578 0.934 2.062 1 97.94 175 GLN A N 1
ATOM 1324 C CA . GLN A 1 175 ? -22.391 -0.398 1.496 1 97.94 175 GLN A CA 1
ATOM 1325 C C . GLN A 1 175 ? -21.172 -0.441 0.581 1 97.94 175 GLN A C 1
ATOM 1327 O O . GLN A 1 175 ? -20.844 0.551 -0.074 1 97.94 175 GLN A O 1
ATOM 1332 N N . VAL A 1 176 ? -20.516 -1.566 0.599 1 98.25 176 VAL A N 1
ATOM 1333 C CA . VAL A 1 176 ? -19.484 -1.822 -0.393 1 98.25 176 VAL A CA 1
ATOM 1334 C C . VAL A 1 176 ? -20.125 -2.264 -1.708 1 98.25 176 VAL A C 1
ATOM 1336 O O . VAL A 1 176 ? -20.891 -3.229 -1.74 1 98.25 176 VAL A O 1
ATOM 1339 N N . VAL A 1 177 ? -19.734 -1.575 -2.793 1 96.69 177 VAL A N 1
ATOM 1340 C CA . VAL A 1 177 ? -20.422 -1.87 -4.051 1 96.69 177 VAL A CA 1
ATOM 1341 C C . VAL A 1 177 ? -19.453 -2.533 -5.023 1 96.69 177 VAL A C 1
ATOM 1343 O O . VAL A 1 177 ? -19.875 -3.166 -5.992 1 96.69 177 VAL A O 1
ATOM 1346 N N . ASP A 1 178 ? -18.172 -2.361 -4.785 1 94.31 178 ASP A N 1
ATOM 1347 C CA . ASP A 1 178 ? -17.156 -3.014 -5.602 1 94.31 178 ASP A CA 1
ATOM 1348 C C . ASP A 1 178 ? -15.859 -3.189 -4.82 1 94.31 178 ASP A C 1
ATOM 1350 O O . ASP A 1 178 ? -15.602 -2.463 -3.857 1 94.31 178 ASP A O 1
ATOM 1354 N N . TYR A 1 179 ? -15.125 -4.188 -5.34 1 95.25 179 TYR A N 1
ATOM 1355 C CA . TYR A 1 179 ? -13.906 -4.578 -4.645 1 95.25 179 TYR A CA 1
ATOM 1356 C C . TYR A 1 179 ? -12.953 -5.312 -5.582 1 95.25 179 TYR A C 1
ATOM 1358 O O . TYR A 1 179 ? -13.375 -6.176 -6.355 1 95.25 179 TYR A O 1
ATOM 1366 N N . GLY A 1 180 ? -11.625 -4.926 -5.484 1 90.56 180 GLY A N 1
ATOM 1367 C CA . GLY A 1 180 ? -10.625 -5.641 -6.258 1 90.56 180 GLY A CA 1
ATOM 1368 C C . GLY A 1 180 ? -9.273 -4.945 -6.27 1 90.56 180 GLY A C 1
ATOM 1369 O O . GLY A 1 180 ? -9.094 -3.914 -5.621 1 90.56 180 GLY A O 1
ATOM 1370 N N . PRO A 1 181 ? -8.352 -5.66 -6.875 1 86.88 181 PRO A N 1
ATOM 1371 C CA . PRO A 1 181 ? -7.031 -5.039 -6.992 1 86.88 181 PRO A CA 1
ATOM 1372 C C . PRO A 1 181 ? -7.07 -3.705 -7.734 1 86.88 181 PRO A C 1
ATOM 1374 O O . PRO A 1 181 ? -7.938 -3.496 -8.586 1 86.88 181 PRO A O 1
ATOM 1377 N N . LYS A 1 182 ? -6.152 -2.838 -7.246 1 81.69 182 LYS A N 1
ATOM 1378 C CA . LYS A 1 182 ? -6.039 -1.585 -7.984 1 81.69 182 LYS A CA 1
ATOM 1379 C C . LYS A 1 182 ? -5.668 -1.838 -9.445 1 81.69 182 LYS A C 1
ATOM 1381 O O . LYS A 1 182 ? -4.785 -2.65 -9.734 1 81.69 182 LYS A O 1
ATOM 1386 N N . GLY A 1 183 ? -6.355 -1.093 -10.383 1 67.5 183 GLY A N 1
ATOM 1387 C CA . GLY A 1 183 ? -6.199 -1.291 -11.812 1 67.5 183 GLY A CA 1
ATOM 1388 C C . GLY A 1 183 ? -7.332 -2.09 -12.438 1 67.5 183 GLY A C 1
ATOM 1389 O O . GLY A 1 183 ? -7.652 -1.913 -13.609 1 67.5 183 GLY A O 1
ATOM 1390 N N . GLU A 1 184 ? -7.758 -3.078 -11.711 1 52.03 184 GLU A N 1
ATOM 1391 C CA . GLU A 1 184 ? -8.883 -3.834 -12.25 1 52.03 184 GLU A CA 1
ATOM 1392 C C . GLU A 1 184 ? -10.211 -3.141 -11.938 1 52.03 184 GLU A C 1
ATOM 1394 O O . GLU A 1 184 ? -11.18 -3.279 -12.688 1 52.03 184 GLU A O 1
ATOM 1399 N N . ALA A 1 185 ? -10.391 -2.582 -10.836 1 46.38 185 ALA A N 1
ATOM 1400 C CA . ALA A 1 185 ? -11.68 -2.043 -10.398 1 46.38 185 ALA A CA 1
ATOM 1401 C C . ALA A 1 185 ? -12.047 -0.796 -11.195 1 46.38 185 ALA A C 1
ATOM 1403 O O . ALA A 1 185 ? -13.234 -0.493 -11.367 1 46.38 185 ALA A O 1
ATOM 1404 N N . LEU A 1 186 ? -11.148 0.146 -11.586 1 40.5 186 LEU A N 1
ATOM 1405 C CA . LEU A 1 186 ? -11.57 1.412 -12.18 1 40.5 186 LEU A CA 1
ATOM 1406 C C . LEU A 1 186 ? -12.312 1.181 -13.492 1 40.5 186 LEU A C 1
ATOM 1408 O O . LEU A 1 186 ? -13.023 2.066 -13.969 1 40.5 186 LEU A O 1
ATOM 1412 N N . GLY A 1 187 ? -12.031 0.135 -14.18 1 34.53 187 GLY A N 1
ATOM 1413 C CA . GLY A 1 187 ? -12.594 0.12 -15.523 1 34.53 187 GLY A CA 1
ATOM 1414 C C . GLY A 1 187 ? -14.055 -0.287 -15.555 1 34.53 187 GLY A C 1
ATOM 1415 O O . GLY A 1 187 ? -14.641 -0.42 -16.625 1 34.53 187 GLY A O 1
ATOM 1416 N N . ARG A 1 188 ? -14.703 -0.864 -14.578 1 29.7 188 ARG A N 1
ATOM 1417 C CA . ARG A 1 188 ? -16.031 -1.219 -15.055 1 29.7 188 ARG A CA 1
ATOM 1418 C C . ARG A 1 188 ? -17 -0.048 -14.906 1 29.7 188 ARG A C 1
ATOM 1420 O O . ARG A 1 188 ? -16.875 0.756 -13.984 1 29.7 188 ARG A O 1
ATOM 1427 N N . MET B 1 1 ? -4.383 67.438 106.562 1 33.06 1 MET B N 1
ATOM 1428 C CA . MET B 1 1 ? -4.012 66.188 105.938 1 33.06 1 MET B CA 1
ATOM 1429 C C . MET B 1 1 ? -5.195 65.625 105.188 1 33.06 1 MET B C 1
ATOM 1431 O O . MET B 1 1 ? -6.016 64.938 105.75 1 33.06 1 MET B O 1
ATOM 1435 N N . SER B 1 2 ? -5.887 66.5 104.312 1 42 2 SER B N 1
ATOM 1436 C CA . SER B 1 2 ? -7.129 66.438 103.562 1 42 2 SER B CA 1
ATOM 1437 C C . SER B 1 2 ? -7.137 65.312 102.562 1 42 2 SER B C 1
ATOM 1439 O O . SER B 1 2 ? -6.266 65.188 101.75 1 42 2 SER B O 1
ATOM 1441 N N . THR B 1 3 ? -7.68 64.062 102.938 1 43.94 3 THR B N 1
ATOM 1442 C CA . THR B 1 3 ? -7.867 62.75 102.375 1 43.94 3 THR B CA 1
ATOM 1443 C C . THR B 1 3 ? -8.773 62.781 101.125 1 43.94 3 THR B C 1
ATOM 1445 O O . THR B 1 3 ? -10 62.844 101.25 1 43.94 3 THR B O 1
ATOM 1448 N N . THR B 1 4 ? -8.531 63.656 100.125 1 43.38 4 THR B N 1
ATOM 1449 C CA . THR B 1 4 ? -9.398 63.969 99 1 43.38 4 THR B CA 1
ATOM 1450 C C . THR B 1 4 ? -9.695 62.688 98.188 1 43.38 4 THR B C 1
ATOM 1452 O O . THR B 1 4 ? -8.781 62.094 97.625 1 43.38 4 THR B O 1
ATOM 1455 N N . ASP B 1 5 ? -10.641 61.906 98.562 1 44.66 5 ASP B N 1
ATOM 1456 C CA . ASP B 1 5 ? -11.117 60.625 98.062 1 44.66 5 ASP B CA 1
ATOM 1457 C C . ASP B 1 5 ? -11.508 60.688 96.625 1 44.66 5 ASP B C 1
ATOM 1459 O O . ASP B 1 5 ? -12.43 61.406 96.25 1 44.66 5 ASP B O 1
ATOM 1463 N N . THR B 1 6 ? -10.57 60.75 95.625 1 43.5 6 THR B N 1
ATOM 1464 C CA . THR B 1 6 ? -10.641 60.969 94.188 1 43.5 6 THR B CA 1
ATOM 1465 C C . THR B 1 6 ? -11.5 59.906 93.5 1 43.5 6 THR B C 1
ATOM 1467 O O . THR B 1 6 ? -11.203 58.719 93.625 1 43.5 6 THR B O 1
ATOM 1470 N N . ALA B 1 7 ? -12.734 60.188 93.375 1 42.59 7 ALA B N 1
ATOM 1471 C CA . ALA B 1 7 ? -13.867 59.406 92.812 1 42.59 7 ALA B CA 1
ATOM 1472 C C . ALA B 1 7 ? -13.516 58.812 91.438 1 42.59 7 ALA B C 1
ATOM 1474 O O . ALA B 1 7 ? -13.078 59.531 90.562 1 42.59 7 ALA B O 1
ATOM 1475 N N . THR B 1 8 ? -13.047 57.594 91.375 1 43.38 8 THR B N 1
ATOM 1476 C CA . THR B 1 8 ? -12.516 56.719 90.375 1 43.38 8 THR B CA 1
ATOM 1477 C C . THR B 1 8 ? -13.57 56.438 89.312 1 43.38 8 THR B C 1
ATOM 1479 O O . THR B 1 8 ? -14.578 55.781 89.562 1 43.38 8 THR B O 1
ATOM 1482 N N . GLU B 1 9 ? -14.016 57.531 88.562 1 40 9 GLU B N 1
ATOM 1483 C CA . GLU B 1 9 ? -15.094 57.469 87.562 1 40 9 GLU B CA 1
ATOM 1484 C C . GLU B 1 9 ? -14.906 56.312 86.625 1 40 9 GLU B C 1
ATOM 1486 O O . GLU B 1 9 ? -13.797 56.062 86.125 1 40 9 GLU B O 1
ATOM 1491 N N . THR B 1 10 ? -15.664 55.281 86.75 1 43.78 10 THR B N 1
ATOM 1492 C CA . THR B 1 10 ? -15.734 53.969 86.125 1 43.78 10 THR B CA 1
ATOM 1493 C C . THR B 1 10 ? -15.969 54.094 84.625 1 43.78 10 THR B C 1
ATOM 1495 O O . THR B 1 10 ? -16.984 54.625 84.188 1 43.78 10 THR B O 1
ATOM 1498 N N . PRO B 1 11 ? -14.859 54.375 83.812 1 40.66 11 PRO B N 1
ATOM 1499 C CA . PRO B 1 11 ? -14.977 54.688 82.375 1 40.66 11 PRO B CA 1
ATOM 1500 C C . PRO B 1 11 ? -15.812 53.656 81.625 1 40.66 11 PRO B C 1
ATOM 1502 O O . PRO B 1 11 ? -15.75 52.469 81.938 1 40.66 11 PRO B O 1
ATOM 1505 N N . THR B 1 12 ? -16.938 54.031 81.125 1 42.41 12 THR B N 1
ATOM 1506 C CA . THR B 1 12 ? -17.953 53.312 80.312 1 42.41 12 THR B CA 1
ATOM 1507 C C . THR B 1 12 ? -17.328 52.656 79.125 1 42.41 12 THR B C 1
ATOM 1509 O O . THR B 1 12 ? -16.578 53.281 78.375 1 42.41 12 THR B O 1
ATOM 1512 N N . GLU B 1 13 ? -17.203 51.281 79.125 1 38.59 13 GLU B N 1
ATOM 1513 C CA . GLU B 1 13 ? -16.594 50.312 78.188 1 38.59 13 GLU B CA 1
ATOM 1514 C C . GLU B 1 13 ? -17.219 50.406 76.812 1 38.59 13 GLU B C 1
ATOM 1516 O O . GLU B 1 13 ? -18.422 50.219 76.688 1 38.59 13 GLU B O 1
ATOM 1521 N N . GLU B 1 14 ? -16.828 51.438 76 1 40.22 14 GLU B N 1
ATOM 1522 C CA . GLU B 1 14 ? -17.328 51.688 74.688 1 40.22 14 GLU B CA 1
ATOM 1523 C C . GLU B 1 14 ? -17.328 50.406 73.812 1 40.22 14 GLU B C 1
ATOM 1525 O O . GLU B 1 14 ? -16.422 49.562 73.938 1 40.22 14 GLU B O 1
ATOM 1530 N N . PRO B 1 15 ? -18.453 49.969 73.312 1 41.88 15 PRO B N 1
ATOM 1531 C CA . PRO B 1 15 ? -18.656 48.719 72.562 1 41.88 15 PRO B CA 1
ATOM 1532 C C . PRO B 1 15 ? -17.734 48.562 71.375 1 41.88 15 PRO B C 1
ATOM 1534 O O . PRO B 1 15 ? -17.547 49.531 70.625 1 41.88 15 PRO B O 1
ATOM 1537 N N . LYS B 1 16 ? -16.688 47.75 71.438 1 36.34 16 LYS B N 1
ATOM 1538 C CA . LYS B 1 16 ? -15.641 47.438 70.5 1 36.34 16 LYS B CA 1
ATOM 1539 C C . LYS B 1 16 ? -16.234 47.031 69.125 1 36.34 16 LYS B C 1
ATOM 1541 O O . LYS B 1 16 ? -17.047 46.125 69.062 1 36.34 16 LYS B O 1
ATOM 1546 N N . ALA B 1 17 ? -16.359 47.938 68.25 1 42.38 17 ALA B N 1
ATOM 1547 C CA . ALA B 1 17 ? -16.891 47.75 66.875 1 42.38 17 ALA B CA 1
ATOM 1548 C C . ALA B 1 17 ? -16.094 46.688 66.125 1 42.38 17 ALA B C 1
ATOM 1550 O O . ALA B 1 17 ? -14.875 46.625 66.25 1 42.38 17 ALA B O 1
ATOM 1551 N N . GLN B 1 18 ? -16.641 45.406 65.938 1 36.81 18 GLN B N 1
ATOM 1552 C CA . GLN B 1 18 ? -16.141 44.188 65.25 1 36.81 18 GLN B CA 1
ATOM 1553 C C . GLN B 1 18 ? -15.852 44.469 63.781 1 36.81 18 GLN B C 1
ATOM 1555 O O . GLN B 1 18 ? -16.734 44.906 63.031 1 36.81 18 GLN B O 1
ATOM 1560 N N . PRO B 1 19 ? -14.555 44.938 63.438 1 37.16 19 PRO B N 1
ATOM 1561 C CA . PRO B 1 19 ? -14.172 45.281 62.062 1 37.16 19 PRO B CA 1
ATOM 1562 C C . PRO B 1 19 ? -14.492 44.219 61.031 1 37.16 19 PRO B C 1
ATOM 1564 O O . PRO B 1 19 ? -14.336 43 61.344 1 37.16 19 PRO B O 1
ATOM 1567 N N . ARG B 1 20 ? -15.461 44.469 60.156 1 37 20 ARG B N 1
ATOM 1568 C CA . ARG B 1 20 ? -15.898 43.75 58.938 1 37 20 ARG B CA 1
ATOM 1569 C C . ARG B 1 20 ? -14.734 43.5 58 1 37 20 ARG B C 1
ATOM 1571 O O . ARG B 1 20 ? -14.617 44.188 56.969 1 37 20 ARG B O 1
ATOM 1578 N N . LYS B 1 21 ? -13.523 43.188 58.531 1 40.31 21 LYS B N 1
ATOM 1579 C CA . LYS B 1 21 ? -12.32 42.969 57.719 1 40.31 21 LYS B CA 1
ATOM 1580 C C . LYS B 1 21 ? -12.508 41.844 56.719 1 40.31 21 LYS B C 1
ATOM 1582 O O . LYS B 1 21 ? -11.57 41.469 56 1 40.31 21 LYS B O 1
ATOM 1587 N N . GLY B 1 22 ? -13.703 41.188 56.719 1 34.88 22 GLY B N 1
ATOM 1588 C CA . GLY B 1 22 ? -13.766 39.969 55.906 1 34.88 22 GLY B CA 1
ATOM 1589 C C . GLY B 1 22 ? -13.781 40.25 54.406 1 34.88 22 GLY B C 1
ATOM 1590 O O . GLY B 1 22 ? -13.414 39.375 53.625 1 34.88 22 GLY B O 1
ATOM 1591 N N . ILE B 1 23 ? -14.281 41.406 53.938 1 42.28 23 ILE B N 1
ATOM 1592 C CA . ILE B 1 23 ? -14.492 41.625 52.5 1 42.28 23 ILE B CA 1
ATOM 1593 C C . ILE B 1 23 ? -13.148 41.875 51.812 1 42.28 23 ILE B C 1
ATOM 1595 O O . ILE B 1 23 ? -12.977 41.562 50.656 1 42.28 23 ILE B O 1
ATOM 1599 N N . GLY B 1 24 ? -12.133 42.406 52.531 1 37.19 24 GLY B N 1
ATOM 1600 C CA . GLY B 1 24 ? -10.852 42.688 51.906 1 37.19 24 GLY B CA 1
ATOM 1601 C C . GLY B 1 24 ? -10.102 41.438 51.5 1 37.19 24 GLY B C 1
ATOM 1602 O O . GLY B 1 24 ? -9.445 41.406 50.469 1 37.19 24 GLY B O 1
ATOM 1603 N N . TYR B 1 25 ? -10.188 40.344 52.375 1 42.81 25 TYR B N 1
ATOM 1604 C CA . TYR B 1 25 ? -9.484 39.125 52 1 42.81 25 TYR B CA 1
ATOM 1605 C C . TYR B 1 25 ? -10.156 38.438 50.812 1 42.81 25 TYR B C 1
ATOM 1607 O O . TYR B 1 25 ? -9.484 37.844 49.969 1 42.81 25 TYR B O 1
ATOM 1615 N N . LEU B 1 26 ? -11.5 38.562 50.656 1 38.38 26 LEU B N 1
ATOM 1616 C CA . LEU B 1 26 ? -12.148 38 49.469 1 38.38 26 LEU B CA 1
ATOM 1617 C C . LEU B 1 26 ? -11.766 38.719 48.219 1 38.38 26 LEU B C 1
ATOM 1619 O O . LEU B 1 26 ? -11.516 38.094 47.156 1 38.38 26 LEU B O 1
ATOM 1623 N N . LEU B 1 27 ? -11.586 40.094 48.312 1 40.69 27 LEU B N 1
ATOM 1624 C CA . LEU B 1 27 ? -11.203 40.812 47.125 1 40.69 27 LEU B CA 1
ATOM 1625 C C . LEU B 1 27 ? -9.75 40.562 46.75 1 40.69 27 LEU B C 1
ATOM 1627 O O . LEU B 1 27 ? -9.398 40.5 45.562 1 40.69 27 LEU B O 1
ATOM 1631 N N . GLY B 1 28 ? -8.938 40.344 47.781 1 41.19 28 GLY B N 1
ATOM 1632 C CA . GLY B 1 28 ? -7.566 39.969 47.469 1 41.19 28 GLY B CA 1
ATOM 1633 C C . GLY B 1 28 ? -7.457 38.594 46.812 1 41.19 28 GLY B C 1
ATOM 1634 O O . GLY B 1 28 ? -6.695 38.406 45.844 1 41.19 28 GLY B O 1
ATOM 1635 N N . GLY B 1 29 ? -8.266 37.625 47.344 1 41.75 29 GLY B N 1
ATOM 1636 C CA . GLY B 1 29 ? -8.234 36.344 46.688 1 41.75 29 GLY B CA 1
ATOM 1637 C C . GLY B 1 29 ? -8.734 36.375 45.25 1 41.75 29 GLY B C 1
ATOM 1638 O O . GLY B 1 29 ? -8.188 35.719 44.375 1 41.75 29 GLY B O 1
ATOM 1639 N N . LEU B 1 30 ? -9.758 37.219 45 1 42.69 30 LEU B N 1
ATOM 1640 C CA . LEU B 1 30 ? -10.258 37.312 43.625 1 42.69 30 LEU B CA 1
ATOM 1641 C C . LEU B 1 30 ? -9.227 37.969 42.719 1 42.69 30 LEU B C 1
ATOM 1643 O O . LEU B 1 30 ? -9.055 37.562 41.562 1 42.69 30 LEU B O 1
ATOM 1647 N N . ALA B 1 31 ? -8.461 38.969 43.312 1 43.97 31 ALA B N 1
ATOM 1648 C CA . ALA B 1 31 ? -7.414 39.562 42.469 1 43.97 31 ALA B CA 1
ATOM 1649 C C . ALA B 1 31 ? -6.305 38.562 42.188 1 43.97 31 ALA B C 1
ATOM 1651 O O . ALA B 1 31 ? -5.805 38.5 41.062 1 43.97 31 ALA B O 1
ATOM 1652 N N . VAL B 1 32 ? -5.984 37.688 43.156 1 43.12 32 VAL B N 1
ATOM 1653 C CA . VAL B 1 32 ? -4.98 36.656 42.875 1 43.12 32 VAL B CA 1
ATOM 1654 C C . VAL B 1 32 ? -5.555 35.656 41.875 1 43.12 32 VAL B C 1
ATOM 1656 O O . VAL B 1 32 ? -4.883 35.25 40.938 1 43.12 32 VAL B O 1
ATOM 1659 N N . LEU B 1 33 ? -6.824 35.281 42.031 1 42.34 33 LEU B N 1
ATOM 1660 C CA . LEU B 1 33 ? -7.398 34.375 41.062 1 42.34 33 LEU B CA 1
ATOM 1661 C C . LEU B 1 33 ? -7.508 35 39.688 1 42.34 33 LEU B C 1
ATOM 1663 O O . LEU B 1 33 ? -7.207 34.375 38.688 1 42.34 33 LEU B O 1
ATOM 1667 N N . LEU B 1 34 ? -7.84 36.312 39.625 1 42.81 34 LEU B N 1
ATOM 1668 C CA . LEU B 1 34 ? -7.906 36.969 38.344 1 42.81 34 LEU B CA 1
ATOM 1669 C C . LEU B 1 34 ? -6.508 37.188 37.75 1 42.81 34 LEU B C 1
ATOM 1671 O O . LEU B 1 34 ? -6.309 37.062 36.531 1 42.81 34 LEU B O 1
ATOM 1675 N N . THR B 1 35 ? -5.504 37.5 38.625 1 42.81 35 THR B N 1
ATOM 1676 C CA . THR B 1 35 ? -4.148 37.562 38.094 1 42.81 35 THR B CA 1
ATOM 1677 C C . THR B 1 35 ? -3.65 36.188 37.719 1 42.81 35 THR B C 1
ATOM 1679 O O . THR B 1 35 ? -3.002 36 36.688 1 42.81 35 THR B O 1
ATOM 1682 N N . ALA B 1 36 ? -3.982 35.156 38.531 1 42.5 36 ALA B N 1
ATOM 1683 C CA . ALA B 1 36 ? -3.592 33.812 38.125 1 42.5 36 ALA B CA 1
ATOM 1684 C C . ALA B 1 36 ? -4.336 33.375 36.875 1 42.5 36 ALA B C 1
ATOM 1686 O O . ALA B 1 36 ? -3.752 32.75 35.969 1 42.5 36 ALA B O 1
ATOM 1687 N N . LEU B 1 37 ? -5.609 33.688 36.719 1 42.53 37 LEU B N 1
ATOM 1688 C CA . LEU B 1 37 ? -6.348 33.406 35.5 1 42.53 37 LEU B CA 1
ATOM 1689 C C . LEU B 1 37 ? -5.812 34.25 34.344 1 42.53 37 LEU B C 1
ATOM 1691 O O . LEU B 1 37 ? -5.676 33.75 33.219 1 42.53 37 LEU B O 1
ATOM 1695 N N . SER B 1 38 ? -5.492 35.562 34.562 1 42.31 38 SER B N 1
ATOM 1696 C CA . SER B 1 38 ? -4.867 36.344 33.5 1 42.31 38 SER B CA 1
ATOM 1697 C C . SER B 1 38 ? -3.477 35.812 33.156 1 42.31 38 SER B C 1
ATOM 1699 O O . SER B 1 38 ? -3.07 35.812 32 1 42.31 38 SER B O 1
ATOM 1701 N N . VAL B 1 39 ? -2.662 35.406 34.156 1 40.38 39 VAL B N 1
ATOM 1702 C CA . VAL B 1 39 ? -1.379 34.781 33.844 1 40.38 39 VAL B CA 1
ATOM 1703 C C . VAL B 1 39 ? -1.61 33.438 33.219 1 40.38 39 VAL B C 1
ATOM 1705 O O . VAL B 1 39 ? -0.951 33.062 32.219 1 40.38 39 VAL B O 1
ATOM 1708 N N . ALA B 1 40 ? -2.535 32.594 33.625 1 37.44 40 ALA B N 1
ATOM 1709 C CA . ALA B 1 40 ? -2.838 31.312 32.969 1 37.44 40 ALA B CA 1
ATOM 1710 C C . ALA B 1 40 ? -3.439 31.531 31.594 1 37.44 40 ALA B C 1
ATOM 1712 O O . ALA B 1 40 ? -3.09 30.812 30.641 1 37.44 40 ALA B O 1
ATOM 1713 N N . LEU B 1 41 ? -4.367 32.438 31.328 1 41.06 41 LEU B N 1
ATOM 1714 C CA . LEU B 1 41 ? -4.832 32.812 30 1 41.06 41 LEU B CA 1
ATOM 1715 C C . LEU B 1 41 ? -3.721 33.469 29.188 1 41.06 41 LEU B C 1
ATOM 1717 O O . LEU B 1 41 ? -3.641 33.312 27.969 1 41.06 41 LEU B O 1
ATOM 1721 N N . GLY B 1 42 ? -2.973 34.406 29.781 1 36.84 42 GLY B N 1
ATOM 1722 C CA . GLY B 1 4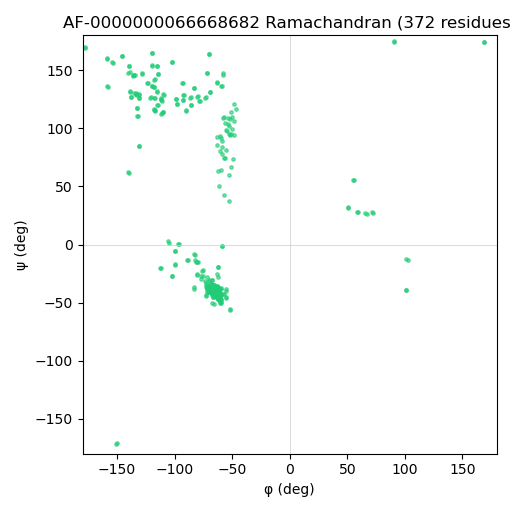2 ? -1.786 34.906 29.109 1 36.84 42 GLY B CA 1
ATOM 1723 C C . GLY B 1 42 ? -0.768 33.812 28.812 1 36.84 42 GLY B C 1
ATOM 1724 O O . GLY B 1 42 ? -0.194 33.781 27.719 1 36.84 42 GLY B O 1
ATOM 1725 N N . LEU B 1 43 ? -0.381 32.875 29.766 1 32.94 43 LEU B N 1
ATOM 1726 C CA . LEU B 1 43 ? 0.506 31.766 29.469 1 32.94 43 LEU B CA 1
ATOM 1727 C C . LEU B 1 43 ? -0.182 30.75 28.562 1 32.94 43 LEU B C 1
ATOM 1729 O O . LEU B 1 43 ? 0.467 30.109 27.734 1 32.94 43 LEU B O 1
ATOM 1733 N N . SER B 1 44 ? -1.422 30.344 28.625 1 38.12 44 SER B N 1
ATOM 1734 C CA . SER B 1 44 ? -2.178 29.516 27.688 1 38.12 44 SER B CA 1
ATOM 1735 C C . SER B 1 44 ? -2.295 30.203 26.328 1 38.12 44 SER B C 1
ATOM 1737 O O . SER B 1 44 ? -2.336 29.531 25.281 1 38.12 44 SER B O 1
ATOM 1739 N N . TRP B 1 45 ? -2.443 31.484 26.125 1 37.5 45 TRP B N 1
ATOM 1740 C CA . TRP B 1 45 ? -2.324 32.188 24.844 1 37.5 45 TRP B CA 1
ATOM 1741 C C . TRP B 1 45 ? -0.891 32.125 24.328 1 37.5 45 TRP B C 1
ATOM 1743 O O . TRP B 1 45 ? -0.665 31.969 23.125 1 37.5 45 TRP B O 1
ATOM 1753 N N . GLN B 1 46 ? 0.219 32.469 25.078 1 35.72 46 GLN B N 1
ATOM 1754 C CA . GLN B 1 46 ? 1.567 32.219 24.578 1 35.72 46 GLN B CA 1
ATOM 1755 C C . GLN B 1 46 ? 1.829 30.719 24.422 1 35.72 46 GLN B C 1
ATOM 1757 O O . GLN B 1 46 ? 2.566 30.297 23.531 1 35.72 46 GLN B O 1
ATOM 1762 N N . SER B 1 47 ? 1.438 29.781 25.297 1 40.84 47 SER B N 1
ATOM 1763 C CA . SER B 1 47 ? 1.601 28.344 25.188 1 40.84 47 SER B CA 1
ATOM 1764 C C . SER B 1 47 ? 0.711 27.766 24.094 1 40.84 47 SER B C 1
ATOM 1766 O O . SER B 1 47 ? 1.086 26.797 23.438 1 40.84 47 SER B O 1
ATOM 1768 N N . SER B 1 48 ? -0.483 28.156 23.906 1 44.41 48 SER B N 1
ATOM 1769 C CA . SER B 1 48 ? -1.316 27.719 22.797 1 44.41 48 SER B CA 1
ATOM 1770 C C . SER B 1 48 ? -0.706 28.109 21.453 1 44.41 48 SER B C 1
ATOM 1772 O O . SER B 1 48 ? -0.778 27.344 20.484 1 44.41 48 SER B O 1
ATOM 1774 N N . SER B 1 49 ? -0.167 29.344 21.359 1 46.38 49 SER B N 1
ATOM 1775 C CA . SER B 1 49 ? 0.526 29.688 20.125 1 46.38 49 SER B CA 1
ATOM 1776 C C . SER B 1 49 ? 1.767 28.812 19.922 1 46.38 49 SER B C 1
ATOM 1778 O O . SER B 1 49 ? 2.076 28.406 18.812 1 46.38 49 SER B O 1
ATOM 1780 N N . ASP B 1 50 ? 2.59 28.578 21.016 1 48.66 50 ASP B N 1
ATOM 1781 C CA . ASP B 1 50 ? 3.762 27.703 20.938 1 48.66 50 ASP B CA 1
ATOM 1782 C C . ASP B 1 50 ? 3.355 26.25 20.703 1 48.66 50 ASP B C 1
ATOM 1784 O O . ASP B 1 50 ? 3.996 25.547 19.922 1 48.66 50 ASP B O 1
ATOM 1788 N N . GLU B 1 51 ? 2.309 25.781 21.469 1 50.59 51 GLU B N 1
ATOM 1789 C CA . GLU B 1 51 ? 1.819 24.422 21.234 1 50.59 51 GLU B CA 1
ATOM 1790 C C . GLU B 1 51 ? 1.23 24.281 19.828 1 50.59 51 GLU B C 1
ATOM 1792 O O . GLU B 1 51 ? 1.443 23.266 19.172 1 50.59 51 GLU B O 1
ATOM 1797 N N . LEU B 1 52 ? 0.466 25.266 19.438 1 51.03 52 LEU B N 1
ATOM 1798 C CA . LEU B 1 52 ? -0.051 25.234 18.078 1 51.03 52 LEU B CA 1
ATOM 1799 C C . LEU B 1 52 ? 1.087 25.312 17.062 1 51.03 52 LEU B C 1
ATOM 1801 O O . LEU B 1 52 ? 1.06 24.609 16.047 1 51.03 52 LEU B O 1
ATOM 1805 N N . ALA B 1 53 ? 2.066 26.203 17.344 1 52.44 53 ALA B N 1
ATOM 1806 C CA . ALA B 1 53 ? 3.24 26.25 16.484 1 52.44 53 ALA B CA 1
ATOM 1807 C C . ALA B 1 53 ? 4 24.938 16.5 1 52.44 53 ALA B C 1
ATOM 1809 O O . ALA B 1 53 ? 4.477 24.469 15.461 1 52.44 53 ALA B O 1
ATOM 1810 N N . ALA B 1 54 ? 4.109 24.297 17.688 1 58.12 54 ALA B N 1
ATOM 1811 C CA . ALA B 1 54 ? 4.777 23.016 17.797 1 58.12 54 ALA B CA 1
ATOM 1812 C C . ALA B 1 54 ? 4 21.922 17.047 1 58.12 54 ALA B C 1
ATOM 1814 O O . ALA B 1 54 ? 4.59 21.078 16.375 1 58.12 54 ALA B O 1
ATOM 1815 N N . LEU B 1 55 ? 2.713 21.938 17.203 1 58.31 55 LEU B N 1
ATOM 1816 C CA . LEU B 1 55 ? 1.884 20.984 16.469 1 58.31 55 LEU B CA 1
ATOM 1817 C C . LEU B 1 55 ? 1.971 21.219 14.969 1 58.31 55 LEU B C 1
ATOM 1819 O O . LEU B 1 55 ? 2.055 20.266 14.188 1 58.31 55 LEU B O 1
ATOM 1823 N N . ARG B 1 56 ? 1.937 22.531 14.609 1 63 56 ARG B N 1
ATOM 1824 C CA . ARG B 1 56 ? 2.07 22.859 13.188 1 63 56 ARG B CA 1
ATOM 1825 C C . ARG B 1 56 ? 3.432 22.422 12.656 1 63 56 ARG B C 1
ATOM 1827 O O . ARG B 1 56 ? 3.537 21.938 11.531 1 63 56 ARG B O 1
ATOM 1834 N N . GLN B 1 57 ? 4.441 22.625 13.461 1 69.5 57 GLN B N 1
ATOM 1835 C CA . GLN B 1 57 ? 5.777 22.203 13.039 1 69.5 57 GLN B CA 1
ATOM 1836 C C . GLN B 1 57 ? 5.867 20.688 12.891 1 69.5 57 GLN B C 1
ATOM 1838 O O . GLN B 1 57 ? 6.488 20.188 11.961 1 69.5 57 GLN B O 1
ATOM 1843 N N . THR B 1 58 ? 5.277 20.016 13.852 1 76.44 58 THR B N 1
ATOM 1844 C CA . THR B 1 58 ? 5.27 18.547 13.773 1 76.44 58 THR B CA 1
ATOM 1845 C C . THR B 1 58 ? 4.574 18.078 12.5 1 76.44 5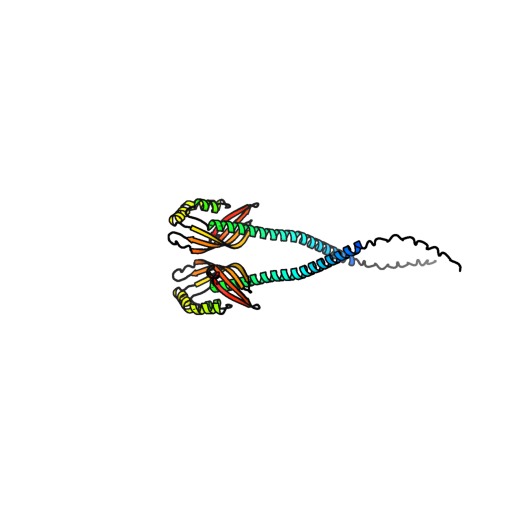8 THR B C 1
ATOM 1847 O O . THR B 1 58 ? 5.062 17.172 11.82 1 76.44 58 THR B O 1
ATOM 1850 N N . ASN B 1 59 ? 3.533 18.812 12.18 1 84.75 59 ASN B N 1
ATOM 1851 C CA . ASN B 1 59 ? 2.83 18.453 10.953 1 84.75 59 ASN B CA 1
ATOM 1852 C C . ASN B 1 59 ? 3.648 18.797 9.711 1 84.75 59 ASN B C 1
ATOM 1854 O O . ASN B 1 59 ? 3.674 18.016 8.75 1 84.75 59 ASN B O 1
ATOM 1858 N N . ALA B 1 60 ? 4.262 19.891 9.734 1 89.44 60 ALA B N 1
ATOM 1859 C CA . ALA B 1 60 ? 5.105 20.266 8.609 1 89.44 60 ALA B CA 1
ATOM 1860 C C . ALA B 1 60 ? 6.262 19.297 8.43 1 89.44 60 ALA B C 1
ATOM 1862 O O . ALA B 1 60 ? 6.629 18.953 7.305 1 89.44 60 ALA B O 1
ATOM 1863 N N . ASP B 1 61 ? 6.906 18.891 9.539 1 92.5 61 ASP B N 1
ATOM 1864 C CA . ASP B 1 61 ? 7.996 17.922 9.477 1 92.5 61 ASP B CA 1
ATOM 1865 C C . ASP B 1 61 ? 7.508 16.578 8.945 1 92.5 61 ASP B C 1
ATOM 1867 O O . ASP B 1 61 ? 8.211 15.93 8.164 1 92.5 61 ASP B O 1
ATOM 1871 N N . ARG B 1 62 ? 6.344 16.203 9.352 1 93.81 62 ARG B N 1
ATOM 1872 C CA . ARG B 1 62 ? 5.762 14.969 8.836 1 93.81 62 ARG B CA 1
ATOM 1873 C C . ARG B 1 62 ? 5.539 15.062 7.328 1 93.81 62 ARG B C 1
ATOM 1875 O O . ARG B 1 62 ? 5.828 14.109 6.59 1 93.81 62 ARG B O 1
ATOM 1882 N N . ASP B 1 63 ? 5.027 16.203 6.918 1 94.69 63 ASP B N 1
ATOM 1883 C CA . ASP B 1 63 ? 4.805 16.406 5.488 1 94.69 63 ASP B CA 1
ATOM 1884 C C . ASP B 1 63 ? 6.121 16.359 4.715 1 94.69 63 ASP B C 1
ATOM 1886 O O . ASP B 1 63 ? 6.191 15.781 3.633 1 94.69 63 ASP B O 1
ATOM 1890 N N . LYS B 1 64 ? 7.102 16.984 5.246 1 96.81 64 LYS B N 1
ATOM 1891 C CA . LYS B 1 64 ? 8.406 16.984 4.59 1 96.81 64 LYS B CA 1
ATOM 1892 C C . LYS B 1 64 ? 8.992 15.578 4.555 1 96.81 64 LYS B C 1
ATOM 1894 O O . LYS B 1 64 ? 9.562 15.164 3.539 1 96.81 64 LYS B O 1
ATOM 1899 N N . ALA B 1 65 ? 8.891 14.836 5.664 1 97.62 65 ALA B N 1
ATOM 1900 C CA . ALA B 1 65 ? 9.352 13.453 5.691 1 97.62 65 ALA B CA 1
ATOM 1901 C C . ALA B 1 65 ? 8.648 12.617 4.613 1 97.62 65 ALA B C 1
ATOM 1903 O O . ALA B 1 65 ? 9.289 11.828 3.924 1 97.62 65 ALA B O 1
ATOM 1904 N N . ALA B 1 66 ? 7.383 12.844 4.496 1 97.44 66 ALA B N 1
ATOM 1905 C CA . ALA B 1 66 ? 6.613 12.141 3.477 1 97.44 66 ALA B CA 1
ATOM 1906 C C . ALA B 1 66 ? 7.113 12.484 2.076 1 97.44 66 ALA B C 1
ATOM 1908 O O . ALA B 1 66 ? 7.238 11.602 1.222 1 97.44 66 ALA B O 1
ATOM 1909 N N . GLU B 1 67 ? 7.352 13.727 1.838 1 98 67 GLU B N 1
ATOM 1910 C CA . GLU B 1 67 ? 7.836 14.18 0.538 1 98 67 GLU B CA 1
ATOM 1911 C C . GLU B 1 67 ? 9.195 13.562 0.208 1 98 67 GLU B C 1
ATOM 1913 O O . GLU B 1 67 ? 9.398 13.055 -0.897 1 98 67 GLU B O 1
ATOM 1918 N N . VAL B 1 68 ? 10.109 13.57 1.115 1 98.5 68 VAL B N 1
ATOM 1919 C CA . VAL B 1 68 ? 11.438 12.992 0.942 1 98.5 68 VAL B CA 1
ATOM 1920 C C . VAL B 1 68 ? 11.312 11.492 0.653 1 98.5 68 VAL B C 1
ATOM 1922 O O . VAL B 1 68 ? 11.953 10.977 -0.264 1 98.5 68 VAL B O 1
ATOM 1925 N N . ALA B 1 69 ? 10.477 10.859 1.436 1 98.56 69 ALA B N 1
ATOM 1926 C CA . ALA B 1 69 ? 10.273 9.422 1.273 1 98.56 69 ALA B CA 1
ATOM 1927 C C . ALA B 1 69 ? 9.648 9.109 -0.08 1 98.56 69 ALA B C 1
ATOM 1929 O O . ALA B 1 69 ? 10.023 8.133 -0.736 1 98.56 69 ALA B O 1
ATOM 1930 N N . ARG B 1 70 ? 8.68 9.93 -0.46 1 98.56 70 ARG B N 1
ATOM 1931 C CA . ARG B 1 70 ? 8.039 9.75 -1.755 1 98.56 70 ARG B CA 1
ATOM 1932 C C . ARG B 1 70 ? 9.047 9.859 -2.893 1 98.56 70 ARG B C 1
ATOM 1934 O O . ARG B 1 70 ? 9.109 8.992 -3.762 1 98.56 70 ARG B O 1
ATOM 1941 N N . ASP B 1 71 ? 9.789 10.883 -2.859 1 98.44 71 ASP B N 1
ATOM 1942 C CA . ASP B 1 71 ? 10.773 11.133 -3.902 1 98.44 71 ASP B CA 1
ATOM 1943 C C . ASP B 1 71 ? 11.805 10.008 -3.963 1 98.44 71 ASP B C 1
ATOM 1945 O O . ASP B 1 71 ? 12.125 9.508 -5.043 1 98.44 71 ASP B O 1
ATOM 1949 N N . TYR B 1 72 ? 12.289 9.617 -2.83 1 98.62 72 TYR B N 1
ATOM 1950 C CA . TYR B 1 72 ? 13.289 8.555 -2.779 1 98.62 72 TYR B CA 1
ATOM 1951 C C . TYR B 1 72 ? 12.727 7.246 -3.312 1 98.62 72 TYR B C 1
ATOM 1953 O O . TYR B 1 72 ? 13.398 6.527 -4.051 1 98.62 72 TYR B O 1
ATOM 1961 N N . THR B 1 73 ? 11.539 6.953 -2.938 1 98.5 73 THR B N 1
ATOM 1962 C CA . THR B 1 73 ? 10.898 5.719 -3.379 1 98.5 73 THR B CA 1
ATOM 1963 C C . THR B 1 73 ? 10.711 5.719 -4.895 1 98.5 73 THR B C 1
ATOM 1965 O O . THR B 1 73 ? 10.977 4.715 -5.555 1 98.5 73 THR B O 1
ATOM 1968 N N . LEU B 1 74 ? 10.242 6.848 -5.414 1 98.38 74 LEU B N 1
ATOM 1969 C CA . LEU B 1 74 ? 10.078 6.953 -6.859 1 98.38 74 LEU B CA 1
ATOM 1970 C C . LEU B 1 74 ? 11.383 6.652 -7.578 1 98.38 74 LEU B C 1
ATOM 1972 O O . LEU B 1 74 ? 11.414 5.852 -8.516 1 98.38 74 LEU B O 1
ATOM 1976 N N . ARG B 1 75 ? 12.445 7.195 -7.129 1 98.19 75 ARG B N 1
ATOM 1977 C CA . ARG B 1 75 ? 13.758 6.973 -7.734 1 98.19 75 ARG B CA 1
ATOM 1978 C C . ARG B 1 75 ? 14.211 5.531 -7.535 1 98.19 75 ARG B C 1
ATOM 1980 O O . ARG B 1 75 ? 14.82 4.938 -8.43 1 98.19 75 ARG B O 1
ATOM 1987 N N . SER B 1 76 ? 13.938 4.988 -6.391 1 97.94 76 SER B N 1
ATOM 1988 C CA . SER B 1 76 ? 14.375 3.635 -6.062 1 97.94 76 SER B CA 1
ATOM 1989 C C . SER B 1 76 ? 13.648 2.6 -6.918 1 97.94 76 SER B C 1
ATOM 1991 O O . SER B 1 76 ? 14.219 1.551 -7.238 1 97.94 76 SER B O 1
ATOM 1993 N N . LEU B 1 77 ? 12.43 2.861 -7.316 1 97.44 77 LEU B N 1
ATOM 1994 C CA . LEU B 1 77 ? 11.617 1.886 -8.031 1 97.44 77 LEU B CA 1
ATOM 1995 C C . LEU B 1 77 ? 11.703 2.113 -9.539 1 97.44 77 LEU B C 1
ATOM 1997 O O . LEU B 1 77 ? 11.055 1.406 -10.312 1 97.44 77 LEU B O 1
ATOM 2001 N N . THR B 1 78 ? 12.484 3.109 -9.93 1 98.12 78 THR B N 1
ATOM 2002 C CA . THR B 1 78 ? 12.578 3.463 -11.344 1 98.12 78 THR B CA 1
ATOM 2003 C C . THR B 1 78 ? 14 3.256 -11.859 1 98.12 78 THR B C 1
ATOM 2005 O O . THR B 1 78 ? 14.938 3.924 -11.406 1 98.12 78 THR B O 1
ATOM 2008 N N . TYR B 1 79 ? 14.125 2.318 -12.789 1 97.81 79 TYR B N 1
ATOM 2009 C CA . TYR B 1 79 ? 15.453 2.076 -13.344 1 97.81 79 TYR B CA 1
ATOM 2010 C C . TYR B 1 79 ? 15.359 1.395 -14.703 1 97.81 79 TYR B C 1
ATOM 2012 O O . TYR B 1 79 ? 14.336 0.803 -15.039 1 97.81 79 TYR B O 1
ATOM 2020 N N . ASP B 1 80 ? 16.469 1.522 -15.445 1 98.25 80 ASP B N 1
ATOM 2021 C CA . ASP B 1 80 ? 16.688 0.939 -16.766 1 98.25 80 ASP B CA 1
ATOM 2022 C C . ASP B 1 80 ? 18.078 0.302 -16.859 1 98.25 80 ASP B C 1
ATOM 2024 O O . ASP B 1 80 ? 19.078 0.959 -16.594 1 98.25 80 ASP B O 1
ATOM 2028 N N . HIS B 1 81 ? 18.078 -0.977 -17.344 1 97.5 81 HIS B N 1
ATOM 2029 C CA . HIS B 1 81 ? 19.344 -1.693 -17.422 1 97.5 81 HIS B CA 1
ATOM 2030 C C . HIS B 1 81 ? 20.312 -1.002 -18.375 1 97.5 81 HIS B C 1
ATOM 2032 O O . HIS B 1 81 ? 21.531 -1.188 -18.281 1 97.5 81 HIS B O 1
ATOM 2038 N N . LYS B 1 82 ? 19.828 -0.215 -19.188 1 98.25 82 LYS B N 1
ATOM 2039 C CA . LYS B 1 82 ? 20.656 0.49 -20.172 1 98.25 82 LYS B CA 1
ATOM 2040 C C . LYS B 1 82 ? 21.297 1.726 -19.547 1 98.25 82 LYS B C 1
ATOM 2042 O O . LYS B 1 82 ? 22.172 2.34 -20.156 1 98.25 82 LYS B O 1
ATOM 2047 N N . ASN B 1 83 ? 20.828 2.15 -18.359 1 98.31 83 ASN B N 1
ATOM 2048 C CA . ASN B 1 83 ? 21.375 3.324 -17.688 1 98.31 83 ASN B CA 1
ATOM 2049 C C . ASN B 1 83 ? 21.484 3.113 -16.188 1 98.31 83 ASN B C 1
ATOM 2051 O O . ASN B 1 83 ? 20.938 3.896 -15.406 1 98.31 83 ASN B O 1
ATOM 2055 N N . LEU B 1 84 ? 22.281 2.168 -15.859 1 97.62 84 LEU B N 1
ATOM 2056 C CA . LEU B 1 84 ? 22.391 1.769 -14.461 1 97.62 84 LEU B CA 1
ATOM 2057 C C . LEU B 1 84 ? 23.141 2.824 -13.656 1 97.62 84 LEU B C 1
ATOM 2059 O O . LEU B 1 84 ? 22.797 3.082 -12.5 1 97.62 84 LEU B O 1
ATOM 2063 N N . PRO B 1 85 ? 24.172 3.486 -14.219 1 97.75 85 PRO B N 1
ATOM 2064 C CA . PRO B 1 85 ? 24.828 4.535 -13.438 1 97.75 85 PRO B CA 1
ATOM 2065 C C . PRO B 1 85 ? 23.859 5.609 -12.953 1 97.75 85 PRO B C 1
ATOM 2067 O O . PRO B 1 85 ? 23.969 6.086 -11.82 1 97.75 85 PRO B O 1
ATOM 2070 N N . ALA B 1 86 ? 22.922 5.98 -13.742 1 97.81 86 ALA B N 1
ATOM 2071 C CA . ALA B 1 86 ? 21.922 6.977 -13.328 1 97.81 86 ALA B CA 1
ATOM 2072 C C . ALA B 1 86 ? 21.109 6.48 -12.141 1 97.81 86 ALA B C 1
ATOM 2074 O O . ALA B 1 86 ? 20.781 7.254 -11.234 1 97.81 86 ALA B O 1
ATOM 2075 N N . PHE B 1 87 ? 20.734 5.223 -12.18 1 97.25 87 PHE B N 1
ATOM 2076 C CA . PHE B 1 87 ? 20 4.629 -11.078 1 97.25 87 PHE B CA 1
ATOM 2077 C C . PHE B 1 87 ? 20.797 4.703 -9.781 1 97.25 87 PHE B C 1
ATOM 2079 O O . PHE B 1 87 ? 20.312 5.195 -8.766 1 97.25 87 PHE B O 1
ATOM 2086 N N . PHE B 1 88 ? 22 4.305 -9.844 1 97.75 88 PHE B N 1
ATOM 2087 C CA . PHE B 1 88 ? 22.781 4.234 -8.617 1 97.75 88 PHE B CA 1
ATOM 2088 C C . PHE B 1 88 ? 23.078 5.633 -8.086 1 97.75 88 PHE B C 1
ATOM 2090 O O . PHE B 1 88 ? 23.094 5.852 -6.875 1 97.75 88 PHE B O 1
ATOM 2097 N N . ASP B 1 89 ? 23.297 6.551 -8.945 1 97.69 89 ASP B N 1
ATOM 2098 C CA . ASP B 1 89 ? 23.438 7.941 -8.516 1 97.69 89 ASP B CA 1
ATOM 2099 C C . ASP B 1 89 ? 22.172 8.438 -7.812 1 97.69 89 ASP B C 1
ATOM 2101 O O . ASP B 1 89 ? 22.25 9.086 -6.77 1 97.69 89 ASP B O 1
ATOM 2105 N N . SER B 1 90 ? 21.062 8.094 -8.383 1 97.5 90 SER B N 1
ATOM 2106 C CA . SER B 1 90 ? 19.781 8.57 -7.871 1 97.5 90 SER B CA 1
ATOM 2107 C C . SER B 1 90 ? 19.5 8.016 -6.477 1 97.5 90 SER B C 1
ATOM 2109 O O . SER B 1 90 ? 18.969 8.727 -5.617 1 97.5 90 SER B O 1
ATOM 2111 N N . VAL B 1 91 ? 19.812 6.758 -6.242 1 97.44 91 VAL B N 1
ATOM 2112 C CA . VAL B 1 91 ? 19.438 6.125 -4.98 1 97.44 91 VAL B CA 1
ATOM 2113 C C . VAL B 1 91 ? 20.469 6.473 -3.906 1 97.44 91 VAL B C 1
ATOM 2115 O O . VAL B 1 91 ? 20.234 6.262 -2.717 1 97.44 91 VAL B O 1
ATOM 2118 N N . GLN B 1 92 ? 21.547 7.074 -4.246 1 97.56 92 GLN B N 1
ATOM 2119 C CA . GLN B 1 92 ? 22.547 7.461 -3.262 1 97.56 92 GLN B CA 1
ATOM 2120 C C . GLN B 1 92 ? 22.422 8.938 -2.891 1 97.56 92 GLN B C 1
ATOM 2122 O O . GLN B 1 92 ? 22.969 9.375 -1.881 1 97.56 92 GLN B O 1
ATOM 2127 N N . ARG B 1 93 ? 21.734 9.656 -3.707 1 97.31 93 ARG B N 1
ATOM 2128 C CA . ARG B 1 93 ? 21.531 11.086 -3.453 1 97.31 93 ARG B CA 1
ATOM 2129 C C . ARG B 1 93 ? 20.625 11.305 -2.256 1 97.31 93 ARG B C 1
ATOM 2131 O O . ARG B 1 93 ? 19.547 10.703 -2.17 1 97.31 93 ARG B O 1
ATOM 2138 N N . GLY B 1 94 ? 21.109 12.188 -1.394 1 97.38 94 GLY B N 1
ATOM 2139 C CA . GLY B 1 94 ? 20.281 12.547 -0.251 1 97.38 94 GLY B CA 1
ATOM 2140 C C . GLY B 1 94 ? 20.172 11.438 0.784 1 97.38 94 GLY B C 1
ATOM 2141 O O . GLY B 1 94 ? 19.172 11.336 1.498 1 97.38 94 GLY B O 1
ATOM 2142 N N . THR B 1 95 ? 21.203 10.594 0.852 1 97.94 95 THR B N 1
ATOM 2143 C CA . THR B 1 95 ? 21.156 9.469 1.772 1 97.94 95 THR B CA 1
ATOM 2144 C C . THR B 1 95 ? 22.297 9.539 2.781 1 97.94 95 THR B C 1
ATOM 2146 O O . THR B 1 95 ? 23.234 10.328 2.613 1 97.94 95 THR B O 1
ATOM 2149 N N . SER B 1 96 ? 22.141 8.75 3.814 1 97.12 96 SER B N 1
ATOM 2150 C CA . SER B 1 96 ? 23.203 8.641 4.809 1 97.12 96 SER B CA 1
ATOM 2151 C C . SER B 1 96 ? 24.406 7.902 4.246 1 97.12 96 SER B C 1
ATOM 2153 O O . SER B 1 96 ? 24.297 7.191 3.246 1 97.12 96 SER B O 1
ATOM 2155 N N . ASP B 1 97 ? 25.578 8.055 4.969 1 96.75 97 ASP B N 1
ATOM 2156 C CA . ASP B 1 97 ? 26.781 7.324 4.594 1 96.75 97 ASP B CA 1
ATOM 2157 C C . ASP B 1 97 ? 26.562 5.816 4.68 1 96.75 97 ASP B C 1
ATOM 2159 O O . ASP B 1 97 ? 27.047 5.062 3.828 1 96.75 97 ASP B O 1
ATOM 2163 N N . ALA B 1 98 ? 25.828 5.402 5.652 1 93.62 98 ALA B N 1
ATOM 2164 C CA . ALA B 1 98 ? 25.578 3.977 5.848 1 93.62 98 ALA B CA 1
ATOM 2165 C C . ALA B 1 98 ? 24.781 3.393 4.684 1 93.62 98 ALA B C 1
ATOM 2167 O O . ALA B 1 98 ? 25.094 2.303 4.195 1 93.62 98 ALA B O 1
ATOM 2168 N N . LEU B 1 99 ? 23.766 4.102 4.254 1 95 99 LEU B N 1
ATOM 2169 C CA . LEU B 1 99 ? 22.953 3.619 3.141 1 95 99 LEU B CA 1
ATOM 2170 C C . LEU B 1 99 ? 23.766 3.639 1.841 1 95 99 LEU B C 1
ATOM 2172 O O . LEU B 1 99 ? 23.656 2.713 1.032 1 95 99 LEU B O 1
ATOM 2176 N N . ARG B 1 100 ? 24.578 4.672 1.651 1 97.06 100 ARG B N 1
ATOM 2177 C CA . ARG B 1 100 ? 25.438 4.727 0.472 1 97.06 100 ARG B CA 1
ATOM 2178 C C . ARG B 1 100 ? 26.406 3.541 0.437 1 97.06 100 ARG B C 1
ATOM 2180 O O . ARG B 1 100 ? 26.578 2.912 -0.608 1 97.06 100 ARG B O 1
ATOM 2187 N N . LYS B 1 101 ? 26.922 3.248 1.557 1 94.94 101 LYS B N 1
ATOM 2188 C CA . LYS B 1 101 ? 27.859 2.135 1.653 1 94.94 101 LYS B CA 1
ATOM 2189 C C . LYS B 1 101 ? 27.172 0.81 1.321 1 94.94 101 LYS B C 1
ATOM 2191 O O . LYS B 1 101 ? 27.766 -0.051 0.667 1 94.94 101 LYS B O 1
ATOM 2196 N N . ARG B 1 102 ? 26 0.652 1.721 1 93.25 102 ARG B N 1
ATOM 2197 C CA . ARG B 1 102 ? 25.25 -0.564 1.427 1 93.25 102 ARG B CA 1
ATOM 2198 C C . ARG B 1 102 ? 25.062 -0.739 -0.076 1 93.25 102 ARG B C 1
ATOM 2200 O O . ARG B 1 102 ? 25.203 -1.843 -0.603 1 93.25 102 ARG B O 1
ATOM 2207 N N . TYR B 1 103 ? 24.766 0.34 -0.752 1 94.81 103 TYR B N 1
ATOM 2208 C CA . TYR B 1 103 ? 24.609 0.268 -2.199 1 94.81 103 TYR B CA 1
ATOM 2209 C C . TYR B 1 103 ? 25.938 -0.012 -2.889 1 94.81 103 TYR B C 1
ATOM 2211 O O . TYR B 1 103 ? 25.984 -0.733 -3.887 1 94.81 103 TYR B O 1
ATOM 2219 N N . ASP B 1 104 ? 26.969 0.587 -2.328 1 95.19 104 ASP B N 1
ATOM 2220 C CA . ASP B 1 104 ? 28.297 0.331 -2.887 1 95.19 104 ASP B CA 1
ATOM 2221 C C . ASP B 1 104 ? 28.656 -1.148 -2.785 1 95.19 104 ASP B C 1
ATOM 2223 O O . ASP B 1 104 ? 29.203 -1.725 -3.727 1 95.19 104 ASP B O 1
ATOM 2227 N N . GLU B 1 105 ? 28.297 -1.708 -1.727 1 91.94 105 GLU B N 1
ATOM 2228 C CA . GLU B 1 105 ? 28.625 -3.102 -1.463 1 91.94 105 GLU B CA 1
ATOM 2229 C C . GLU B 1 105 ? 27.922 -4.039 -2.438 1 91.94 105 GLU B C 1
ATOM 2231 O O . GLU B 1 105 ? 28.484 -5.047 -2.863 1 91.94 105 GLU B O 1
ATOM 2236 N N . VAL B 1 106 ? 26.75 -3.674 -2.803 1 92.44 106 VAL B N 1
ATOM 2237 C CA . VAL B 1 106 ? 25.969 -4.602 -3.617 1 92.44 106 VAL B CA 1
ATOM 2238 C C . VAL B 1 106 ? 25.953 -4.125 -5.066 1 92.44 106 VAL B C 1
ATOM 2240 O O . VAL B 1 106 ? 25.375 -4.781 -5.934 1 92.44 106 VAL B O 1
ATOM 2243 N N . HIS B 1 107 ? 26.594 -3.088 -5.371 1 95.81 107 HIS B N 1
ATOM 2244 C CA . HIS B 1 107 ? 26.516 -2.416 -6.664 1 95.81 107 HIS B CA 1
ATOM 2245 C C . HIS B 1 107 ? 26.75 -3.393 -7.812 1 95.81 107 HIS B C 1
ATOM 2247 O O . HIS B 1 107 ? 25.906 -3.543 -8.688 1 95.81 107 HIS B O 1
ATOM 2253 N N . ASP B 1 108 ? 27.828 -4.094 -7.844 1 96.19 108 ASP B N 1
ATOM 2254 C CA . ASP B 1 108 ? 28.219 -4.934 -8.969 1 96.19 108 ASP B CA 1
ATOM 2255 C C . ASP B 1 108 ? 27.25 -6.102 -9.156 1 96.19 108 ASP B C 1
ATOM 2257 O O . ASP B 1 108 ? 26.891 -6.438 -10.281 1 96.19 108 ASP B O 1
ATOM 2261 N N . THR B 1 109 ? 26.906 -6.684 -8.023 1 93.44 109 THR B N 1
ATOM 2262 C CA . THR B 1 109 ? 25.984 -7.809 -8.078 1 93.44 109 THR B CA 1
ATOM 2263 C C . THR B 1 109 ? 24.641 -7.367 -8.641 1 93.44 109 THR B C 1
ATOM 2265 O O . THR B 1 109 ? 24.094 -8.016 -9.531 1 93.44 109 THR B O 1
ATOM 2268 N N . LEU B 1 110 ? 24.125 -6.266 -8.141 1 92.44 110 LEU B N 1
ATOM 2269 C CA . LEU B 1 110 ? 22.844 -5.754 -8.609 1 92.44 110 LEU B CA 1
ATOM 2270 C C . LEU B 1 110 ? 22.922 -5.348 -10.07 1 92.44 110 LEU B C 1
ATOM 2272 O O . LEU B 1 110 ? 22.016 -5.672 -10.859 1 92.44 110 LEU B O 1
ATOM 2276 N N . ALA B 1 111 ? 23.984 -4.715 -10.438 1 95.56 111 ALA B N 1
ATOM 2277 C CA . ALA B 1 111 ? 24.172 -4.293 -11.82 1 95.56 111 ALA B CA 1
ATOM 2278 C C . ALA B 1 111 ? 24.188 -5.492 -12.766 1 95.56 111 ALA B C 1
ATOM 2280 O O . ALA B 1 111 ? 23.562 -5.461 -13.828 1 95.56 111 ALA B O 1
ATOM 2281 N N . LYS B 1 112 ? 24.828 -6.473 -12.398 1 95.5 112 LYS B N 1
ATOM 2282 C CA . LYS B 1 112 ? 24.906 -7.688 -13.203 1 95.5 112 LYS B CA 1
ATOM 2283 C C . LYS B 1 112 ? 23.531 -8.32 -13.398 1 95.5 112 LYS B C 1
ATOM 2285 O O . LYS B 1 112 ? 23.156 -8.656 -14.516 1 95.5 112 LYS B O 1
ATOM 2290 N N . ILE B 1 113 ? 22.797 -8.43 -12.312 1 89.88 113 ILE B N 1
ATOM 2291 C CA . ILE B 1 113 ? 21.484 -9.047 -12.367 1 89.88 113 ILE B CA 1
ATOM 2292 C C . ILE B 1 113 ? 20.562 -8.219 -13.273 1 89.88 113 ILE B C 1
ATOM 2294 O O . ILE B 1 113 ? 19.891 -8.773 -14.148 1 89.88 113 ILE B O 1
ATOM 2298 N N . MET B 1 114 ? 20.594 -6.949 -13.133 1 94.62 114 MET B N 1
ATOM 2299 C CA . MET B 1 114 ? 19.734 -6.055 -13.898 1 94.62 114 MET B CA 1
ATOM 2300 C C . MET B 1 114 ? 20.094 -6.078 -15.375 1 94.62 114 MET B C 1
ATOM 2302 O O . MET B 1 114 ? 19.219 -6.012 -16.234 1 94.62 114 MET B O 1
ATOM 2306 N N . THR B 1 115 ? 21.406 -6.207 -15.641 1 96.94 115 THR B N 1
ATOM 2307 C CA . THR B 1 115 ? 21.875 -6.242 -17.031 1 96.94 115 THR B CA 1
ATOM 2308 C C . THR B 1 115 ? 21.516 -7.57 -17.688 1 96.94 115 THR B C 1
ATOM 2310 O O . THR B 1 115 ? 20.984 -7.594 -18.797 1 96.94 115 THR B O 1
ATOM 2313 N N . GLU B 1 116 ? 21.719 -8.617 -16.984 1 94.62 116 GLU B N 1
ATOM 2314 C CA . GLU B 1 116 ? 21.453 -9.945 -17.547 1 94.62 116 GLU B CA 1
ATOM 2315 C C . GLU B 1 116 ? 19.969 -10.148 -17.797 1 94.62 116 GLU B C 1
ATOM 2317 O O . GLU B 1 116 ? 19.578 -10.734 -18.812 1 94.62 116 GLU B O 1
ATOM 2322 N N . ALA B 1 117 ? 19.219 -9.57 -16.922 1 91.19 117 ALA B N 1
ATOM 2323 C CA . ALA B 1 117 ? 17.781 -9.75 -17.062 1 91.19 117 ALA B CA 1
ATOM 2324 C C . ALA B 1 117 ? 17.172 -8.672 -17.953 1 91.19 117 ALA B C 1
ATOM 2326 O O . ALA B 1 117 ? 16.031 -8.781 -18.391 1 91.19 117 ALA B O 1
ATOM 2327 N N . GLN B 1 118 ? 17.984 -7.664 -18.188 1 96.5 118 GLN B N 1
ATOM 2328 C CA . GLN B 1 118 ? 17.547 -6.527 -18.984 1 96.5 118 GLN B CA 1
ATOM 2329 C C . GLN B 1 118 ? 16.281 -5.902 -18.406 1 96.5 118 GLN B C 1
ATOM 2331 O O . GLN B 1 118 ? 15.289 -5.711 -19.125 1 96.5 118 GLN B O 1
ATOM 2336 N N . VAL B 1 119 ? 16.344 -5.547 -17.203 1 94.31 119 VAL B N 1
ATOM 2337 C CA . VAL B 1 119 ? 15.172 -5.109 -16.453 1 94.31 119 VAL B CA 1
ATOM 2338 C C . VAL B 1 119 ? 14.898 -3.633 -16.734 1 94.31 119 VAL B C 1
ATOM 2340 O O . VAL B 1 119 ? 15.82 -2.822 -16.781 1 94.31 119 VAL B O 1
ATOM 2343 N N . VAL B 1 120 ? 13.727 -3.289 -16.969 1 97.81 120 VAL B N 1
ATOM 2344 C CA . VAL B 1 120 ? 13.203 -1.929 -16.969 1 97.81 120 VAL B CA 1
ATOM 2345 C C . VAL B 1 120 ? 12.062 -1.817 -15.953 1 97.81 120 VAL B C 1
ATOM 2347 O O . VAL B 1 120 ? 11.164 -2.658 -15.922 1 97.81 120 VAL B O 1
ATOM 2350 N N . ALA B 1 121 ? 12.188 -0.894 -15.094 1 96.62 121 ALA B N 1
ATOM 2351 C CA . ALA B 1 121 ? 11.203 -0.725 -14.031 1 96.62 121 ALA B CA 1
ATOM 2352 C C . ALA B 1 121 ? 10.812 0.742 -13.867 1 96.62 121 ALA B C 1
ATOM 2354 O O . ALA B 1 121 ? 11.648 1.634 -14.039 1 96.62 121 ALA B O 1
ATOM 2355 N N . SER B 1 122 ? 9.547 1.022 -13.523 1 98.25 122 SER B N 1
ATOM 2356 C CA . SER B 1 122 ? 9.039 2.35 -13.195 1 98.25 122 SER B CA 1
ATOM 2357 C C . SER B 1 122 ? 8.094 2.299 -12 1 98.25 122 SER B C 1
ATOM 2359 O O . SER B 1 122 ? 7.199 1.449 -11.938 1 98.25 122 SER B O 1
ATOM 2361 N N . GLY B 1 123 ? 8.336 3.154 -11.102 1 97.31 123 GLY B N 1
ATOM 2362 C CA . GLY B 1 123 ? 7.543 3.164 -9.883 1 97.31 123 GLY B CA 1
ATOM 2363 C C . GLY B 1 123 ? 6.488 4.254 -9.859 1 97.31 123 GLY B C 1
ATOM 2364 O O . GLY B 1 123 ? 6.602 5.25 -10.578 1 97.31 123 GLY B O 1
ATOM 2365 N N . GLN B 1 124 ? 5.465 4.082 -9.078 1 97.06 124 GLN B N 1
ATOM 2366 C CA . GLN B 1 124 ? 4.422 5.051 -8.75 1 97.06 124 GLN B CA 1
ATOM 2367 C C . GLN B 1 124 ? 4.078 5.008 -7.266 1 97.06 124 GLN B C 1
ATOM 2369 O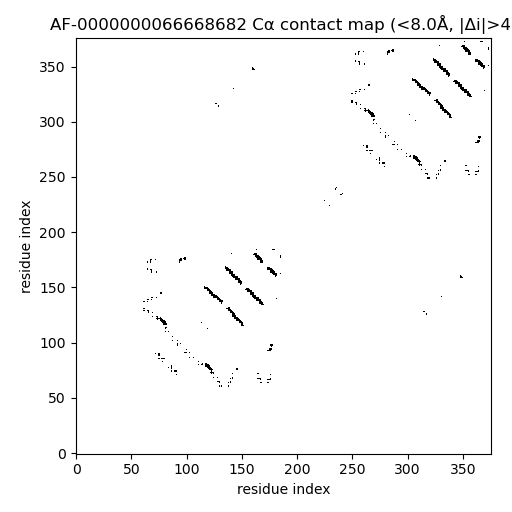 O . GLN B 1 124 ? 3.811 3.938 -6.719 1 97.06 124 GLN B O 1
ATOM 2374 N N . VAL B 1 125 ? 4.129 6.16 -6.672 1 96.75 125 VAL B N 1
ATOM 2375 C CA . VAL B 1 125 ? 3.756 6.238 -5.266 1 96.75 125 VAL B CA 1
ATOM 2376 C C . VAL B 1 125 ? 2.271 6.578 -5.141 1 96.75 125 VAL B C 1
ATOM 2378 O O . VAL B 1 125 ? 1.8 7.551 -5.73 1 96.75 125 VAL B O 1
ATOM 2381 N N . LEU B 1 126 ? 1.575 5.781 -4.363 1 94.06 126 LEU B N 1
ATOM 2382 C CA . LEU B 1 126 ? 0.13 5.938 -4.242 1 94.06 126 LEU B CA 1
ATOM 2383 C C . LEU B 1 126 ? -0.23 6.645 -2.938 1 94.06 126 LEU B C 1
ATOM 2385 O O . LEU B 1 126 ? -1.287 7.273 -2.838 1 94.06 126 LEU B O 1
ATOM 2389 N N . GLY B 1 127 ? 0.642 6.484 -1.957 1 93.25 127 GLY B N 1
ATOM 2390 C CA . GLY B 1 127 ? 0.394 7.098 -0.663 1 93.25 127 GLY B CA 1
ATOM 2391 C C . GLY B 1 127 ? 1.51 6.859 0.336 1 93.25 127 GLY B C 1
ATOM 2392 O O . GLY B 1 127 ? 2.436 6.09 0.068 1 93.25 127 GLY B O 1
ATOM 2393 N N . THR B 1 128 ? 1.369 7.617 1.448 1 95.69 128 THR B N 1
ATOM 2394 C CA . THR B 1 128 ? 2.346 7.473 2.523 1 95.69 128 THR B CA 1
ATOM 2395 C C . THR B 1 128 ? 1.66 7.52 3.887 1 95.69 128 THR B C 1
ATOM 2397 O O . THR B 1 128 ? 0.562 8.062 4.016 1 95.69 128 THR B O 1
ATOM 2400 N N . ALA B 1 129 ? 2.311 6.883 4.848 1 91.81 129 ALA B N 1
ATOM 2401 C CA . ALA B 1 129 ? 1.995 7.02 6.266 1 9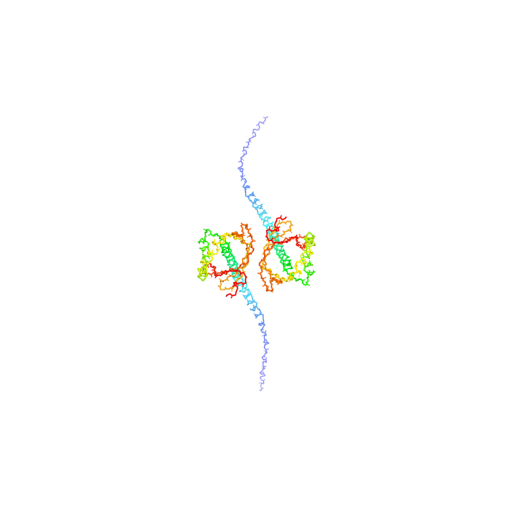1.81 129 ALA B CA 1
ATOM 2402 C C . ALA B 1 129 ? 3.254 7.293 7.086 1 91.81 129 ALA B C 1
ATOM 2404 O O . ALA B 1 129 ? 4.242 6.559 6.98 1 91.81 129 ALA B O 1
ATOM 2405 N N . VAL B 1 130 ? 3.164 8.344 7.906 1 95.06 130 VAL B N 1
ATOM 2406 C CA . VAL B 1 130 ? 4.352 8.797 8.617 1 95.06 130 VAL B CA 1
ATOM 2407 C C . VAL B 1 130 ? 4.211 8.5 10.109 1 95.06 130 VAL B C 1
ATOM 2409 O O . VAL B 1 130 ? 3.197 8.844 10.719 1 95.06 130 VAL B O 1
ATOM 2412 N N . ASP B 1 131 ? 5.242 7.871 10.641 1 92.88 131 ASP B N 1
ATOM 2413 C CA . ASP B 1 131 ? 5.375 7.672 12.086 1 92.88 131 ASP B CA 1
ATOM 2414 C C . ASP B 1 131 ? 6.629 8.367 12.617 1 92.88 131 ASP B C 1
ATOM 2416 O O . ASP B 1 131 ? 7.746 8.023 12.227 1 92.88 131 ASP B O 1
ATOM 2420 N N . ALA B 1 132 ? 6.336 9.289 13.445 1 91.62 132 ALA B N 1
ATOM 2421 C CA . ALA B 1 132 ? 7.48 9.945 14.07 1 91.62 132 ALA B CA 1
ATOM 2422 C C . ALA B 1 132 ? 8.133 9.039 15.109 1 91.62 132 ALA B C 1
ATOM 2424 O O . ALA B 1 132 ? 7.438 8.422 15.93 1 91.62 132 ALA B O 1
ATOM 2425 N N . GLN B 1 133 ? 9.43 8.758 15.07 1 89.88 133 GLN B N 1
ATOM 2426 C CA . GLN B 1 133 ? 10.141 7.832 15.953 1 89.88 133 GLN B CA 1
ATOM 2427 C C . GLN B 1 133 ? 10.875 8.578 17.062 1 89.88 133 GLN B C 1
ATOM 2429 O O . GLN B 1 133 ? 11.406 7.965 17.984 1 89.88 133 GLN B O 1
ATOM 2434 N N . GLY B 1 134 ? 10.867 9.883 17 1 85.25 134 GLY B N 1
ATOM 2435 C CA . GLY B 1 134 ? 11.711 10.656 17.891 1 85.25 134 GLY B CA 1
ATOM 2436 C C . GLY B 1 134 ? 13.078 10.953 17.312 1 85.25 134 GLY B C 1
ATOM 2437 O O . GLY B 1 134 ? 13.391 10.531 16.203 1 85.25 134 GLY B O 1
ATOM 2438 N N . ASN B 1 135 ? 13.898 11.766 18.031 1 89.88 135 ASN B N 1
ATOM 2439 C CA . ASN B 1 135 ? 15.25 12.125 17.625 1 89.88 135 ASN B CA 1
ATOM 2440 C C . ASN B 1 135 ? 15.281 12.633 16.188 1 89.88 135 ASN B C 1
ATOM 2442 O O . ASN B 1 135 ? 16.188 12.289 15.422 1 89.88 135 ASN B O 1
ATOM 2446 N N . ASN B 1 136 ? 14.227 13.273 15.805 1 92.94 136 ASN B N 1
ATOM 2447 C CA . ASN B 1 136 ? 14.133 13.906 14.492 1 92.94 136 ASN B CA 1
ATOM 2448 C C . ASN B 1 136 ? 14.156 12.867 13.367 1 92.94 136 ASN B C 1
ATOM 2450 O O . ASN B 1 136 ? 14.75 13.102 12.312 1 92.94 136 ASN B O 1
ATOM 2454 N N . GLN B 1 137 ? 13.695 11.695 13.719 1 96.12 137 GLN B N 1
ATOM 2455 C CA . GLN B 1 137 ? 13.57 10.633 12.727 1 96.12 137 GLN B CA 1
ATOM 2456 C C . GLN B 1 137 ? 12.109 10.266 12.492 1 96.12 137 GLN B C 1
ATOM 2458 O O . GLN B 1 137 ? 11.297 10.336 13.414 1 96.12 137 GLN B O 1
ATOM 2463 N N . TYR B 1 138 ? 11.859 9.914 11.289 1 96.69 138 TYR B N 1
ATOM 2464 C CA . TYR B 1 138 ? 10.523 9.555 10.836 1 96.69 138 TYR B CA 1
ATOM 2465 C C . TYR B 1 138 ? 10.547 8.242 10.062 1 96.69 138 TYR B C 1
ATOM 2467 O O . TYR B 1 138 ? 11.367 8.062 9.156 1 96.69 138 TYR B O 1
ATOM 2475 N N . SER B 1 139 ? 9.75 7.371 10.492 1 96.5 139 SER B N 1
ATOM 2476 C CA . SER B 1 139 ? 9.461 6.18 9.703 1 96.5 139 SER B CA 1
ATOM 2477 C C . SER B 1 139 ? 8.273 6.398 8.773 1 96.5 139 SER B C 1
ATOM 2479 O O . SER B 1 139 ? 7.16 6.648 9.234 1 96.5 139 SER B O 1
ATOM 2481 N N . VAL B 1 140 ? 8.555 6.355 7.492 1 97.25 140 VAL B N 1
ATOM 2482 C CA . VAL B 1 140 ? 7.512 6.598 6.496 1 97.25 140 VAL B CA 1
ATOM 2483 C C . VAL B 1 140 ? 7.203 5.305 5.746 1 97.25 140 VAL B C 1
ATOM 2485 O O . VAL B 1 140 ? 8.062 4.766 5.047 1 97.25 140 VAL B O 1
ATOM 2488 N N . THR B 1 141 ? 6.016 4.793 5.949 1 95.69 141 THR B N 1
ATOM 2489 C CA . THR B 1 141 ? 5.535 3.713 5.094 1 95.69 141 THR B CA 1
ATOM 2490 C C . THR B 1 141 ? 5.047 4.262 3.758 1 95.69 141 THR B C 1
ATOM 2492 O O . THR B 1 141 ? 4.223 5.176 3.719 1 95.69 141 THR B O 1
ATOM 2495 N N . VAL B 1 142 ? 5.629 3.754 2.674 1 96.69 142 VAL B N 1
ATOM 2496 C CA . VAL B 1 142 ? 5.27 4.203 1.332 1 96.69 142 VAL B CA 1
ATOM 2497 C C . VAL B 1 142 ? 4.547 3.08 0.587 1 96.69 142 VAL B C 1
ATOM 2499 O O . VAL B 1 142 ? 5.051 1.959 0.502 1 96.69 142 VAL B O 1
ATOM 2502 N N . PHE B 1 143 ? 3.393 3.416 0.112 1 95.31 143 PHE B N 1
ATOM 2503 C CA . PHE B 1 143 ? 2.592 2.525 -0.721 1 95.31 143 PHE B CA 1
ATOM 2504 C C . PHE B 1 143 ? 2.789 2.844 -2.197 1 95.31 143 PHE B C 1
ATOM 2506 O O . PHE B 1 143 ? 2.531 3.965 -2.637 1 95.31 143 PHE B O 1
ATOM 2513 N N . ALA B 1 144 ? 3.266 1.796 -2.896 1 94.81 144 ALA B N 1
ATOM 2514 C CA . ALA B 1 144 ? 3.641 2.072 -4.281 1 94.81 144 ALA B CA 1
ATOM 2515 C C . ALA B 1 144 ? 3.35 0.874 -5.176 1 94.81 144 ALA B C 1
ATOM 2517 O O . ALA B 1 144 ? 3.023 -0.211 -4.688 1 94.81 144 ALA B O 1
ATOM 2518 N N . THR B 1 145 ? 3.316 1.188 -6.477 1 92.69 145 THR B N 1
ATOM 2519 C CA . THR B 1 145 ? 3.385 0.156 -7.508 1 92.69 145 THR B CA 1
ATOM 2520 C C . THR B 1 145 ? 4.656 0.306 -8.336 1 92.69 145 THR B C 1
ATOM 2522 O O . THR B 1 145 ? 5.266 1.375 -8.359 1 92.69 145 THR B O 1
ATOM 2525 N N . GLN B 1 146 ? 5.027 -0.858 -8.859 1 93.31 146 GLN B N 1
ATOM 2526 C CA . GLN B 1 146 ? 6.156 -0.873 -9.773 1 93.31 146 GLN B CA 1
ATOM 2527 C C . GLN B 1 146 ? 5.836 -1.679 -11.031 1 93.31 146 GLN B C 1
ATOM 2529 O O . GLN B 1 146 ? 5.441 -2.842 -10.945 1 93.31 146 GLN B O 1
ATOM 2534 N N . LYS B 1 147 ? 5.852 -1.014 -12.148 1 95.12 147 LYS B N 1
ATOM 2535 C CA . LYS B 1 147 ? 5.734 -1.67 -13.445 1 95.12 147 LYS B CA 1
ATOM 2536 C C . LYS B 1 147 ? 7.098 -2.143 -13.945 1 95.12 147 LYS B C 1
ATOM 2538 O O . LYS B 1 147 ? 8.031 -1.347 -14.07 1 95.12 147 LYS B O 1
ATOM 2543 N N . THR B 1 148 ? 7.227 -3.482 -14.172 1 94.81 148 THR B N 1
ATOM 2544 C CA . THR B 1 148 ? 8.516 -4.039 -14.547 1 94.81 148 THR B CA 1
ATOM 2545 C C . THR B 1 148 ? 8.391 -4.902 -15.797 1 94.81 148 THR B C 1
ATOM 2547 O O . THR B 1 148 ? 7.336 -5.488 -16.047 1 94.81 148 THR B O 1
ATOM 2550 N N . GLN B 1 149 ? 9.406 -4.898 -16.594 1 96.38 149 GLN B N 1
ATOM 2551 C CA . GLN B 1 149 ? 9.586 -5.824 -17.703 1 96.38 149 GLN B CA 1
ATOM 2552 C C . GLN B 1 149 ? 11.039 -6.289 -17.797 1 96.38 149 GLN B C 1
ATOM 2554 O O . GLN B 1 149 ? 11.945 -5.602 -17.328 1 96.38 149 GLN B O 1
ATOM 2559 N N . ASN B 1 150 ? 11.203 -7.52 -18.266 1 93.38 150 ASN B N 1
ATOM 2560 C CA . ASN B 1 150 ? 12.516 -8.109 -18.484 1 93.38 150 ASN B CA 1
ATOM 2561 C C . ASN B 1 150 ? 12.477 -9.141 -19.609 1 93.38 150 ASN B C 1
ATOM 2563 O O . ASN B 1 150 ? 11.469 -9.258 -20.312 1 93.38 150 ASN B O 1
ATOM 2567 N N . ILE B 1 151 ? 13.562 -9.914 -19.844 1 93.12 151 ILE B N 1
ATOM 2568 C CA . ILE B 1 151 ? 13.648 -10.852 -20.953 1 93.12 151 ILE B CA 1
ATOM 2569 C C . ILE B 1 151 ? 12.633 -11.977 -20.766 1 93.12 151 ILE B C 1
ATOM 2571 O O . ILE B 1 151 ? 12 -12.422 -21.719 1 93.12 151 ILE B O 1
ATOM 2575 N N . GLN B 1 152 ? 12.414 -12.383 -19.625 1 89.88 152 GLN B N 1
ATOM 2576 C CA . GLN B 1 152 ? 11.516 -13.5 -19.344 1 89.88 152 GLN B CA 1
ATOM 2577 C C . GLN B 1 152 ? 10.055 -13.047 -19.359 1 89.88 152 GLN B C 1
ATOM 2579 O O . GLN B 1 152 ? 9.148 -13.867 -19.531 1 89.88 152 GLN B O 1
ATOM 2584 N N . GLN B 1 153 ? 9.883 -11.82 -19.094 1 89.06 153 GLN B N 1
ATOM 2585 C CA . GLN B 1 153 ? 8.562 -11.188 -19.062 1 89.06 153 GLN B CA 1
ATOM 2586 C C . GLN B 1 153 ? 8.562 -9.891 -19.875 1 89.06 153 GLN B C 1
ATOM 2588 O O . GLN B 1 153 ? 8.609 -8.797 -19.312 1 89.06 153 GLN B O 1
ATOM 2593 N N . PRO B 1 154 ? 8.344 -10.062 -21.156 1 92.06 154 PRO B N 1
ATOM 2594 C CA . PRO B 1 154 ? 8.484 -8.875 -22.016 1 92.06 154 PRO B CA 1
ATOM 2595 C C . PRO B 1 154 ? 7.297 -7.926 -21.891 1 92.06 154 PRO B C 1
ATOM 2597 O O . PRO B 1 154 ? 7.43 -6.73 -22.172 1 92.06 154 PRO B O 1
ATOM 2600 N N . ASN B 1 155 ? 6.172 -8.477 -21.453 1 93.69 155 ASN B N 1
ATOM 2601 C CA . ASN B 1 155 ? 5.035 -7.609 -21.156 1 93.69 155 ASN B CA 1
ATOM 2602 C C . ASN B 1 155 ? 5.102 -7.062 -19.734 1 93.69 155 ASN B C 1
ATOM 2604 O O . ASN B 1 155 ? 5.234 -7.828 -18.781 1 93.69 155 ASN B O 1
ATOM 2608 N N . PRO B 1 156 ? 5.023 -5.848 -19.625 1 91.62 156 PRO B N 1
ATOM 2609 C CA . PRO B 1 156 ? 5.164 -5.258 -18.281 1 91.62 156 PRO B CA 1
ATOM 2610 C C . PRO B 1 156 ? 4.066 -5.707 -17.328 1 91.62 156 PRO B C 1
ATOM 2612 O O . PRO B 1 156 ? 2.91 -5.852 -17.734 1 91.62 156 PRO B O 1
ATOM 2615 N N . VAL B 1 157 ? 4.484 -5.934 -16.188 1 87.44 157 VAL B N 1
ATOM 2616 C CA . VAL B 1 157 ? 3.557 -6.293 -15.117 1 87.44 157 VAL B CA 1
ATOM 2617 C C . VAL B 1 157 ? 3.711 -5.32 -13.945 1 87.44 157 VAL B C 1
ATOM 2619 O O . VAL B 1 157 ? 4.828 -4.938 -13.594 1 87.44 157 VAL B O 1
ATOM 2622 N N . THR B 1 158 ? 2.566 -4.914 -13.359 1 89.94 158 THR B N 1
ATOM 2623 C CA . THR B 1 158 ? 2.566 -4.004 -12.219 1 89.94 158 THR B CA 1
ATOM 2624 C C . THR B 1 158 ? 2.398 -4.777 -10.914 1 89.94 158 THR B C 1
ATOM 2626 O O . THR B 1 158 ? 1.472 -5.578 -10.773 1 89.94 158 THR B O 1
ATOM 2629 N N . VAL B 1 159 ? 3.369 -4.516 -10.039 1 87.62 159 VAL B N 1
ATOM 2630 C CA . VAL B 1 159 ? 3.348 -5.207 -8.758 1 87.62 159 VAL B CA 1
ATOM 2631 C C . VAL B 1 159 ? 3.256 -4.188 -7.625 1 87.62 159 VAL B C 1
ATOM 2633 O O . VAL B 1 159 ? 3.895 -3.133 -7.676 1 87.62 159 VAL B O 1
ATOM 2636 N N . PRO B 1 160 ? 2.4 -4.441 -6.602 1 90.31 160 PRO B N 1
ATOM 2637 C CA . PRO B 1 160 ? 2.363 -3.553 -5.438 1 90.31 160 PRO B CA 1
ATOM 2638 C C . PRO B 1 160 ? 3.602 -3.686 -4.555 1 90.31 160 PRO B C 1
ATOM 2640 O O . PRO B 1 160 ? 4.156 -4.777 -4.422 1 90.31 160 PRO B O 1
ATOM 2643 N N . ASN B 1 161 ? 3.977 -2.541 -3.93 1 91.75 161 ASN B N 1
ATOM 2644 C CA . ASN B 1 161 ? 5.086 -2.48 -2.984 1 91.75 161 ASN B CA 1
ATOM 2645 C C . ASN B 1 161 ? 4.711 -1.702 -1.727 1 91.75 161 ASN B C 1
ATOM 2647 O O . ASN B 1 161 ? 4.105 -0.631 -1.812 1 91.75 161 ASN B O 1
ATOM 2651 N N . ILE B 1 162 ? 4.941 -2.283 -0.604 1 91.38 162 ILE B N 1
ATOM 2652 C CA . ILE B 1 162 ? 4.906 -1.552 0.658 1 91.38 162 ILE B CA 1
ATOM 2653 C C . ILE B 1 162 ? 6.324 -1.428 1.219 1 91.38 162 ILE B C 1
ATOM 2655 O O . ILE B 1 162 ? 6.938 -2.43 1.591 1 91.38 162 ILE B O 1
ATOM 2659 N N . LEU B 1 163 ? 6.785 -0.205 1.252 1 95 163 LEU B N 1
ATOM 2660 C CA . LEU B 1 163 ? 8.164 0.066 1.639 1 95 163 LEU B CA 1
ATOM 2661 C C . LEU B 1 163 ? 8.219 0.96 2.873 1 95 163 LEU B C 1
ATOM 2663 O O . LEU B 1 163 ? 7.273 1.706 3.146 1 95 163 LEU B O 1
ATOM 2667 N N . VAL B 1 164 ? 9.289 0.832 3.59 1 94.94 164 VAL B N 1
ATOM 2668 C CA . VAL B 1 164 ? 9.539 1.72 4.719 1 94.94 164 VAL B CA 1
ATOM 2669 C C . VAL B 1 164 ? 10.812 2.527 4.469 1 94.94 164 VAL B C 1
ATOM 2671 O O . VAL B 1 164 ? 11.859 1.962 4.148 1 94.94 164 VAL B O 1
ATOM 2674 N N . VAL B 1 165 ? 10.641 3.809 4.574 1 97.56 165 VAL B N 1
ATOM 2675 C CA . VAL B 1 165 ? 11.734 4.766 4.449 1 97.56 165 VAL B CA 1
ATOM 2676 C C . VAL B 1 165 ? 11.953 5.48 5.781 1 97.56 165 VAL B C 1
ATOM 2678 O O . VAL B 1 165 ? 11.031 6.09 6.324 1 97.56 165 VAL B O 1
ATOM 2681 N N . THR B 1 166 ? 13.109 5.344 6.309 1 97.56 166 THR B N 1
ATOM 2682 C CA . THR B 1 166 ? 13.453 6.137 7.48 1 97.56 166 THR B CA 1
ATOM 2683 C C . THR B 1 166 ? 14.156 7.434 7.074 1 97.56 166 THR B C 1
ATOM 2685 O O . THR B 1 166 ? 15.172 7.406 6.379 1 97.56 166 THR B O 1
ATOM 2688 N N . VAL B 1 167 ? 13.602 8.5 7.516 1 98.19 167 VAL B N 1
ATOM 2689 C CA . VAL B 1 167 ? 14.086 9.836 7.168 1 98.19 167 VAL B CA 1
ATOM 2690 C C . VAL B 1 167 ? 14.539 10.562 8.43 1 98.19 167 VAL B C 1
ATOM 2692 O O . VAL B 1 167 ? 13.859 10.523 9.453 1 98.19 167 VAL B O 1
ATOM 2695 N N . ALA B 1 168 ? 15.695 11.203 8.305 1 97.81 168 ALA B N 1
ATOM 2696 C CA . ALA B 1 168 ? 16.234 11.992 9.414 1 97.81 168 ALA B CA 1
ATOM 2697 C C . ALA B 1 168 ? 16.344 13.469 9.031 1 97.81 168 ALA B C 1
ATOM 2699 O O . ALA B 1 168 ? 16.672 13.797 7.887 1 97.81 168 ALA B O 1
ATOM 2700 N N . GLU B 1 169 ? 16.047 14.242 10.016 1 95.94 169 GLU B N 1
ATOM 2701 C CA . GLU B 1 169 ? 16.203 15.688 9.875 1 95.94 169 GLU B CA 1
ATOM 2702 C C . GLU B 1 169 ? 17.328 16.203 10.758 1 95.94 169 GLU B C 1
ATOM 2704 O O . GLU B 1 169 ? 17.359 15.93 11.961 1 95.94 169 GLU B O 1
ATOM 2709 N N . HIS B 1 170 ? 18.297 16.891 10.094 1 93 170 HIS B N 1
ATOM 2710 C CA . HIS B 1 170 ? 19.375 17.547 10.836 1 93 170 HIS B CA 1
ATOM 2711 C C . HIS B 1 170 ? 19.578 18.969 10.359 1 93 170 HIS B C 1
ATOM 2713 O O . HIS B 1 170 ? 20.156 19.203 9.289 1 93 170 HIS B O 1
ATOM 2719 N N . GLY B 1 171 ? 19.203 19.938 11.25 1 89.5 171 GLY B N 1
ATOM 2720 C CA . GLY B 1 171 ? 19.469 21.328 10.953 1 89.5 171 GLY B CA 1
ATOM 2721 C C . GLY B 1 171 ? 18.828 21.797 9.664 1 89.5 171 GLY B C 1
ATOM 2722 O O . GLY B 1 171 ? 19.438 22.547 8.898 1 89.5 171 GLY B O 1
ATOM 2723 N N . GLY B 1 172 ? 17.75 21.219 9.25 1 89 172 GLY B N 1
ATOM 2724 C CA . GLY B 1 172 ? 17.047 21.641 8.047 1 89 172 GLY B CA 1
ATOM 2725 C C . GLY B 1 172 ? 17.312 20.719 6.859 1 89 172 GLY B C 1
ATOM 2726 O O . GLY B 1 172 ? 16.641 20.828 5.832 1 89 172 GLY B O 1
ATOM 2727 N N . ASP B 1 173 ? 18.312 19.906 7.062 1 94.88 173 ASP B N 1
ATOM 2728 C CA . ASP B 1 173 ? 18.609 18.938 6.008 1 94.88 173 ASP B CA 1
ATOM 2729 C C . ASP B 1 173 ? 17.906 17.609 6.258 1 94.88 173 ASP B C 1
ATOM 2731 O O . ASP B 1 173 ? 17.812 17.156 7.398 1 94.88 173 ASP B O 1
ATOM 2735 N N . TRP B 1 174 ? 17.422 17.109 5.211 1 97.62 174 TRP B N 1
ATOM 2736 C CA . TRP B 1 174 ? 16.703 15.852 5.277 1 97.62 174 TRP B CA 1
ATOM 2737 C C . TRP B 1 174 ? 17.438 14.758 4.504 1 97.62 174 TRP B C 1
ATOM 2739 O O . TRP B 1 174 ? 17.875 14.984 3.369 1 97.62 174 TRP B O 1
ATOM 2749 N N . GLN B 1 175 ? 17.609 13.578 5.156 1 97.94 175 GLN B N 1
ATOM 2750 C CA . GLN B 1 175 ? 18.281 12.469 4.492 1 97.94 175 GLN B CA 1
ATOM 2751 C C . GLN B 1 175 ? 17.547 11.156 4.723 1 97.94 175 GLN B C 1
ATOM 2753 O O . GLN B 1 175 ? 16.938 10.953 5.777 1 97.94 175 GLN B O 1
ATOM 2758 N N . VAL B 1 176 ? 17.594 10.336 3.729 1 98.25 176 VAL B N 1
ATOM 2759 C CA . VAL B 1 176 ? 17.125 8.961 3.896 1 98.25 176 VAL B CA 1
ATOM 2760 C C . VAL B 1 176 ? 18.203 8.125 4.574 1 98.25 176 VAL B C 1
ATOM 2762 O O . VAL B 1 176 ? 19.344 8.062 4.09 1 98.25 176 VAL B O 1
ATOM 2765 N N . VAL B 1 177 ? 17.828 7.461 5.656 1 96.69 177 VAL B N 1
ATOM 2766 C CA . VAL B 1 177 ? 18.859 6.758 6.41 1 96.69 177 VAL B CA 1
ATOM 2767 C C . VAL B 1 177 ? 18.656 5.25 6.293 1 96.69 177 VAL B C 1
ATOM 2769 O O . VAL B 1 177 ? 19.562 4.469 6.551 1 96.69 177 VAL B O 1
ATOM 2772 N N . ASP B 1 178 ? 17.453 4.848 5.945 1 94.38 178 ASP B N 1
ATOM 2773 C CA . ASP B 1 178 ? 17.156 3.434 5.723 1 94.38 178 ASP B CA 1
ATOM 2774 C C . ASP B 1 178 ? 15.984 3.262 4.758 1 94.38 178 ASP B C 1
ATOM 2776 O O . ASP B 1 178 ? 15.156 4.164 4.613 1 94.38 178 ASP B O 1
ATOM 2780 N N . TYR B 1 179 ? 16.047 2.059 4.168 1 95.38 179 TYR B N 1
ATOM 2781 C CA . TYR B 1 179 ? 15.07 1.77 3.119 1 95.38 179 TYR B CA 1
ATOM 2782 C C . TYR B 1 179 ? 14.906 0.267 2.928 1 95.38 179 TYR B C 1
ATOM 2784 O O . TYR B 1 179 ? 15.891 -0.472 2.893 1 95.38 179 TYR B O 1
ATOM 2792 N N . GLY B 1 180 ? 13.594 -0.166 2.803 1 90.81 180 GLY B N 1
ATOM 2793 C CA . GLY B 1 180 ? 13.336 -1.566 2.508 1 90.81 180 GLY B CA 1
ATOM 2794 C C . GLY B 1 180 ? 11.875 -1.951 2.668 1 90.81 180 GLY B C 1
ATOM 2795 O O . GLY B 1 180 ? 11.031 -1.102 2.967 1 90.81 180 GLY B O 1
ATOM 2796 N N . PRO B 1 181 ? 11.641 -3.184 2.281 1 86.94 181 PRO B N 1
ATOM 2797 C CA . PRO B 1 181 ? 10.266 -3.664 2.469 1 86.94 181 PRO B CA 1
ATOM 2798 C C . PRO B 1 181 ? 9.805 -3.586 3.924 1 86.94 181 PRO B C 1
ATOM 2800 O O . PRO B 1 181 ? 10.633 -3.674 4.84 1 86.94 181 PRO B O 1
ATOM 2803 N N . LYS B 1 182 ? 8.484 -3.328 4.012 1 82.19 182 LYS B N 1
ATOM 2804 C CA . LYS B 1 182 ? 7.938 -3.363 5.363 1 82.19 182 LYS B CA 1
ATOM 2805 C C . LYS B 1 182 ? 8.141 -4.734 6.004 1 82.19 182 LYS B C 1
ATOM 2807 O O . LYS B 1 182 ? 7.91 -5.762 5.363 1 82.19 182 LYS B O 1
ATOM 2812 N N . GLY B 1 183 ? 8.562 -4.727 7.305 1 67.5 183 GLY B N 1
ATOM 2813 C CA . GLY B 1 183 ? 8.914 -5.941 8.023 1 67.5 183 GLY B CA 1
ATOM 2814 C C . GLY B 1 183 ? 10.406 -6.172 8.117 1 67.5 183 GLY B C 1
ATOM 2815 O O . GLY B 1 183 ? 10.891 -6.785 9.078 1 67.5 183 GLY B O 1
ATOM 2816 N N . GLU B 1 184 ? 11.078 -5.867 7.062 1 52.12 184 GLU B N 1
ATOM 2817 C CA . GLU B 1 184 ? 12.523 -6.016 7.129 1 52.12 184 GLU B CA 1
ATOM 2818 C C . GLU B 1 184 ? 13.18 -4.793 7.766 1 52.12 184 GLU B C 1
ATOM 2820 O O . GLU B 1 184 ? 14.242 -4.895 8.383 1 52.12 184 GLU B O 1
ATOM 2825 N N . ALA B 1 185 ? 12.727 -3.654 7.539 1 45.81 185 ALA B N 1
ATOM 2826 C CA . ALA B 1 185 ? 13.383 -2.424 7.977 1 45.81 185 ALA B CA 1
ATOM 2827 C C . ALA B 1 185 ? 13.258 -2.24 9.484 1 45.81 185 ALA B C 1
ATOM 2829 O O . ALA B 1 185 ? 14.117 -1.628 10.117 1 45.81 185 ALA B O 1
ATOM 2830 N N . LEU B 1 186 ? 12.141 -2.551 10.195 1 41.03 186 LEU B N 1
ATOM 2831 C CA . LEU B 1 186 ? 11.992 -2.211 11.602 1 41.03 186 LEU B CA 1
ATOM 2832 C C . LEU B 1 186 ? 13.039 -2.922 12.453 1 41.03 186 LEU B C 1
ATOM 2834 O O . LEU B 1 186 ? 13.273 -2.549 13.602 1 41.03 186 LEU B O 1
ATOM 2838 N N . GLY B 1 187 ? 13.531 -4.012 12.023 1 34.62 187 GLY B N 1
ATOM 2839 C CA . GLY B 1 187 ? 14.352 -4.723 12.984 1 34.62 187 GLY B CA 1
ATOM 2840 C C . GLY B 1 187 ? 15.758 -4.168 13.094 1 34.62 187 GLY B C 1
ATOM 2841 O O . GLY B 1 187 ? 16.594 -4.711 13.82 1 34.62 187 GLY B O 1
ATOM 2842 N N . ARG B 1 188 ? 16.297 -3.359 12.227 1 29.81 188 ARG B N 1
ATOM 2843 C CA . ARG B 1 188 ? 17.703 -3.178 12.602 1 29.81 188 ARG B CA 1
ATOM 2844 C C . ARG B 1 188 ? 17.859 -2.045 13.609 1 29.81 188 ARG B C 1
ATOM 2846 O O . ARG B 1 188 ? 17.109 -1.066 13.57 1 29.81 188 ARG B O 1
#

Secondary structure (DSSP, 8-state):
---------------------HHHHHHHHHHHHHHHHHHHHHHHHHHHHHHHHHHHHHHHHHHHHHHHHHHHHHHHT-EEGGGHHHHHHHHHTTB-HHHHHHHHHHHHHHHHHHHHHT-EEEEEEEEEEEEEEETTEEEEEEEEEEEEE-SS--S-EEEEEEEEEEEEEETTEEEEEEEEETTTSTT-/------------------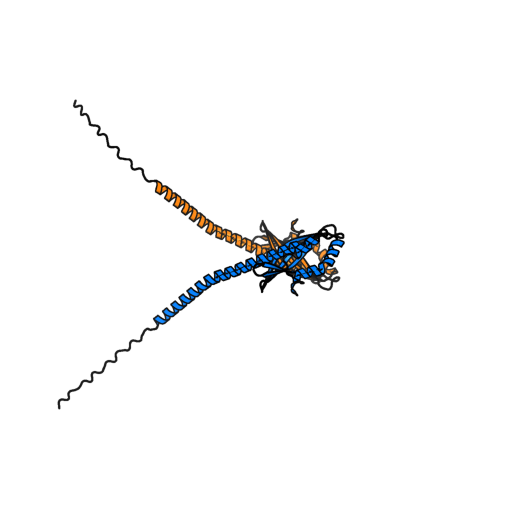--THHHHHHHHHHHHHHHHHHHHHHHHHHHHHHHHHHHHHHHHHHHHHHHHHHHHHHHT-EEGGGHHHHHHHHHTTB-HHHHHHHHHHHHHHHHHHHHHT-EEEEEEEEEEEEEEETTEEEEEEEEEEEEE-SS--S-EEEEEEEEEEEEEETTEEEEEEEEETTTSTT-

pLDDT: mean 77.3, std 25.03, range [29.7, 98.62]

Nearest PDB structures (foldseek):
  3s5c-assembly1_B  TM=6.013E-01  e=5.246E-03  uncultured organism
  3a76-assembly1_A  TM=5.921E-01  e=5.903E-03  Sphingomonas paucimobilis
  3ef8-assembly1_A  TM=7.078E-01  e=2.577E-02  Novosphingobium aromaticivorans DSM 12444
  5kvb-assembly1_A  TM=6.163E-01  e=2.577E-02  Novosphingobium barchaimii LL02
  7q05-assembly1_A  TM=3.964E-01  e=9.460E-03  Comamonas sp.

Sequence (376 aa):
MSTTDTATETPTEEPKAQPRKGIGYLLGGLAVLLTALSVALGLSWQSSSDELAALRQTNADRDKAAEVARDYTLRSLTYDHKNLPAFFDSVQRGTSDALRKRYDEVHDTLAKIMTEAQVVASGQVLGTAVDAQGNNQYSVTVFATQKTQNIQQPNPVTVPNILVVTVAEHGGDWQVVDYGPKGEALGRMSTTDTATETPTEEPKAQPRKGIGYLLGGLAVLLTALSVALGLSWQSSSDELAALRQTNADRDKAAEVARDYTLRSLTYDHKNLPAFFDSVQRGTSDALRKRYDEVHDTLAKIMTEAQVVASGQVLGTAVDAQGNNQYSVTVFATQKTQNIQQPNPVTVPNILVVTVAEHGGDWQVVDYGPKGEALGR

Solvent-accessible surface area (backbone atoms only — not comparable to full-atom values): 20530 Å² total; per-residue (Å²): 131,84,76,75,77,76,77,77,76,76,80,78,80,73,82,80,82,80,81,83,68,66,65,61,58,57,55,51,50,48,51,50,49,51,49,50,47,48,49,49,52,51,49,48,54,57,44,45,53,51,48,48,48,49,51,48,46,52,50,50,51,46,51,49,47,45,50,54,42,50,54,50,47,37,43,65,39,30,42,39,45,90,44,49,70,60,35,56,51,53,61,41,58,59,40,32,72,69,45,38,50,52,49,62,73,42,38,66,62,52,50,48,53,32,46,76,39,46,33,37,34,41,37,45,77,77,48,73,48,76,41,78,74,52,94,53,28,32,41,29,39,37,36,29,38,32,38,35,30,26,75,93,38,72,65,68,45,77,43,64,42,49,31,32,30,31,32,38,53,58,96,86,41,68,31,40,56,43,76,35,48,66,80,65,54,78,71,113,135,83,80,76,80,75,80,78,75,76,78,79,81,71,81,78,80,80,78,80,63,65,62,59,59,54,51,50,50,49,49,50,48,48,48,48,47,48,49,47,51,52,46,46,53,56,43,44,50,49,48,46,47,48,53,49,47,52,50,49,51,46,50,49,46,44,50,54,43,49,53,50,48,36,44,64,40,31,42,39,44,89,46,50,69,60,35,55,54,52,62,42,55,59,40,32,72,68,45,39,48,54,48,61,72,42,40,68,63,52,50,47,52,33,48,76,38,46,33,38,34,40,39,43,79,78,47,74,47,76,41,78,72,50,93,53,27,30,42,28,39,37,35,28,38,32,39,35,27,26,75,92,38,74,65,68,45,76,41,64,42,50,31,31,30,31,33,36,55,56,97,88,42,68,29,38,55,45,74,35,48,66,81,65,52,79,72,111